Protein AF-A0A7R9EUZ3-F1 (afdb_monomer_lite)

InterPro domains:
  IPR002048 EF-hand domain [PS50222] (1-24)
  IPR018247 EF-Hand 1, calcium-binding site [PS00018] (2-14)

Structure (mmCIF, N/CA/C/O backbone):
data_AF-A0A7R9EUZ3-F1
#
_entry.id   AF-A0A7R9EUZ3-F1
#
loop_
_atom_site.group_PDB
_atom_site.id
_atom_site.type_symbol
_atom_site.label_atom_id
_atom_site.label_alt_id
_atom_site.label_comp_id
_atom_site.label_asym_id
_atom_site.label_entity_id
_atom_site.label_seq_id
_atom_site.pdbx_PDB_ins_code
_atom_site.Cartn_x
_atom_site.Cartn_y
_atom_site.Cartn_z
_atom_site.occupancy
_atom_site.B_iso_or_equiv
_atom_site.auth_seq_id
_atom_site.auth_comp_id
_atom_site.auth_asym_id
_atom_site.auth_atom_id
_atom_site.pdbx_PDB_model_num
ATOM 1 N N . MET A 1 1 ? -9.059 -15.075 3.687 1.00 70.94 1 MET A N 1
ATOM 2 C CA . MET A 1 1 ? -9.649 -15.183 5.040 1.00 70.94 1 MET A CA 1
ATOM 3 C C . MET A 1 1 ? -10.532 -16.415 5.116 1.00 70.94 1 MET A C 1
ATOM 5 O O . MET A 1 1 ? -10.246 -17.245 5.960 1.00 70.94 1 MET A O 1
ATOM 9 N N . ASP A 1 2 ? -11.484 -16.580 4.196 1.00 80.06 2 ASP A N 1
ATOM 10 C CA . ASP A 1 2 ? -12.246 -17.820 3.969 1.00 80.06 2 ASP A CA 1
ATOM 11 C C . ASP A 1 2 ? -11.274 -18.985 3.750 1.00 80.06 2 ASP A C 1
ATOM 13 O O . ASP A 1 2 ? -10.513 -18.937 2.780 1.00 80.06 2 ASP A O 1
ATOM 17 N N . ARG A 1 3 ? -11.190 -19.948 4.681 1.00 78.81 3 ARG A N 1
ATOM 18 C CA . ARG A 1 3 ? -10.214 -21.052 4.641 1.00 78.81 3 ARG A CA 1
ATOM 19 C C . ARG A 1 3 ? -10.755 -22.283 3.926 1.00 78.81 3 ARG A C 1
ATOM 21 O O . ARG A 1 3 ? -9.967 -23.024 3.331 1.00 78.81 3 ARG A O 1
ATOM 28 N N . ASN A 1 4 ? -12.059 -22.486 4.012 1.00 84.75 4 ASN A N 1
ATOM 29 C CA . ASN A 1 4 ? -12.806 -23.595 3.438 1.00 84.75 4 ASN A CA 1
ATOM 30 C C . ASN A 1 4 ? -13.288 -23.328 2.004 1.00 84.75 4 ASN A C 1
ATOM 32 O O . ASN A 1 4 ? -13.771 -24.265 1.375 1.00 84.75 4 ASN A O 1
ATOM 36 N N . CYS A 1 5 ? -13.053 -22.126 1.472 1.00 81.19 5 CYS A N 1
ATOM 37 C CA . CYS A 1 5 ? -13.394 -21.715 0.111 1.00 81.19 5 CYS A CA 1
ATOM 38 C C . CYS A 1 5 ? -14.896 -21.846 -0.185 1.00 81.19 5 CYS A C 1
ATOM 40 O O . CYS A 1 5 ? -15.268 -22.235 -1.291 1.00 81.19 5 CYS A O 1
ATOM 42 N N . ASP A 1 6 ? -15.746 -21.581 0.809 1.00 87.75 6 ASP A N 1
ATOM 43 C CA . ASP A 1 6 ? -17.205 -21.622 0.659 1.00 87.75 6 ASP A CA 1
ATOM 44 C C . ASP A 1 6 ? -17.805 -20.252 0.299 1.00 87.75 6 ASP A C 1
ATOM 46 O O . ASP A 1 6 ? -19.020 -20.131 0.150 1.00 87.75 6 ASP A O 1
ATOM 50 N N . GLY A 1 7 ? -16.962 -19.225 0.142 1.00 82.62 7 GLY A N 1
ATOM 51 C CA . GLY A 1 7 ? -17.375 -17.854 -0.141 1.00 82.62 7 GLY A CA 1
ATOM 52 C C . GLY A 1 7 ? -17.874 -17.098 1.092 1.00 82.62 7 GLY A C 1
ATOM 53 O O . GLY A 1 7 ? -18.294 -15.947 0.969 1.00 82.62 7 GLY A O 1
ATOM 54 N N . LEU A 1 8 ? -17.824 -17.705 2.280 1.00 85.31 8 LEU A N 1
ATOM 55 C CA . LEU A 1 8 ? -18.275 -17.119 3.536 1.00 85.31 8 LEU A CA 1
ATOM 56 C C . LEU A 1 8 ? -17.102 -16.969 4.512 1.00 85.31 8 LEU A C 1
ATOM 58 O O . LEU A 1 8 ? -16.055 -17.596 4.391 1.00 85.31 8 LEU A O 1
ATOM 62 N N . LEU A 1 9 ? -17.269 -16.089 5.503 1.00 86.19 9 LEU A N 1
ATOM 63 C CA . LEU A 1 9 ? -16.330 -15.979 6.619 1.00 86.19 9 LEU A CA 1
ATOM 64 C C . LEU A 1 9 ? -16.980 -16.514 7.880 1.00 86.19 9 LEU A C 1
ATOM 66 O O . LEU A 1 9 ? -17.949 -15.942 8.386 1.00 86.19 9 LEU A O 1
ATOM 70 N N . ASN A 1 10 ? -16.400 -17.567 8.447 1.00 89.50 10 ASN A N 1
ATOM 71 C CA . ASN A 1 10 ? -16.766 -17.957 9.800 1.00 89.50 10 ASN A CA 1
ATOM 72 C C . ASN A 1 10 ? -16.156 -16.985 10.826 1.00 89.50 10 ASN A C 1
ATOM 74 O O . ASN A 1 10 ? -15.226 -16.220 10.552 1.00 89.50 10 ASN A O 1
ATOM 78 N N . PHE A 1 11 ? -16.669 -17.021 12.058 1.00 88.50 11 PHE A N 1
ATOM 79 C CA . PHE A 1 11 ? -16.247 -16.082 13.100 1.00 88.50 11 PHE A CA 1
ATOM 80 C C . PHE A 1 11 ? -14.739 -16.132 13.388 1.00 88.50 11 PHE A C 1
ATOM 82 O O . PHE A 1 11 ? -14.130 -15.106 13.685 1.00 88.50 11 PHE A O 1
ATOM 89 N N . ARG A 1 12 ? -14.117 -17.312 13.281 1.00 86.94 12 ARG A N 1
ATOM 90 C CA . ARG A 1 12 ? -12.676 -17.466 13.503 1.00 86.94 12 ARG A CA 1
ATOM 91 C C . ARG A 1 12 ? -11.877 -16.727 12.433 1.00 86.94 12 ARG A C 1
ATOM 93 O O . ARG A 1 12 ? -10.895 -16.070 12.765 1.00 86.94 12 ARG A O 1
ATOM 100 N N . GLU A 1 13 ? -12.290 -16.825 11.178 1.00 86.94 13 GLU A N 1
ATOM 101 C CA . GLU A 1 13 ? -11.638 -16.151 10.052 1.00 86.94 13 GLU A CA 1
ATOM 102 C C . GLU A 1 13 ? -11.829 -14.640 10.117 1.00 86.94 13 GLU A C 1
ATOM 104 O O . GLU A 1 13 ? -10.867 -13.898 9.933 1.00 86.94 13 GLU A O 1
ATOM 109 N N . LEU A 1 14 ? -13.033 -14.184 10.473 1.00 86.94 14 LEU A N 1
ATOM 110 C CA . LEU A 1 14 ? -13.312 -12.770 10.711 1.00 86.94 14 LEU A CA 1
ATOM 111 C C . LEU A 1 14 ? -12.448 -12.207 11.851 1.00 86.94 14 LEU A C 1
ATOM 113 O O . LEU A 1 14 ? -11.823 -11.158 11.704 1.00 86.94 14 LEU A O 1
ATOM 117 N N . ALA A 1 15 ? -12.381 -12.908 12.985 1.00 85.38 15 ALA A N 1
ATOM 118 C CA . ALA A 1 15 ? -11.572 -12.489 14.127 1.00 85.38 15 ALA A CA 1
ATOM 119 C C . ALA A 1 15 ? -10.075 -12.456 13.786 1.00 85.38 15 ALA A C 1
ATOM 121 O O . ALA A 1 15 ? -9.356 -11.561 14.231 1.00 85.38 15 ALA A O 1
ATOM 122 N N . ALA A 1 16 ? -9.602 -13.402 12.973 1.00 82.62 16 ALA A N 1
ATOM 123 C CA . ALA A 1 16 ? -8.226 -13.420 12.500 1.00 82.62 16 ALA A CA 1
ATOM 124 C C . ALA A 1 16 ? -7.935 -12.252 11.537 1.00 82.62 16 ALA A C 1
ATOM 126 O O . ALA A 1 16 ? -6.877 -11.628 11.642 1.00 82.62 16 ALA A O 1
ATOM 127 N N . ALA A 1 17 ? -8.898 -11.899 10.676 1.00 81.12 17 ALA A N 1
ATOM 128 C CA . ALA A 1 17 ? -8.822 -10.737 9.794 1.00 81.12 17 ALA A CA 1
ATOM 129 C C . ALA A 1 17 ? -8.678 -9.424 10.559 1.00 81.12 17 ALA A C 1
ATOM 131 O O . ALA A 1 17 ? -7.732 -8.669 10.337 1.00 81.12 17 ALA A O 1
ATOM 132 N N . LEU A 1 18 ? -9.582 -9.204 11.513 1.00 82.50 18 LEU A N 1
ATOM 133 C CA . LEU A 1 18 ? -9.552 -8.056 12.416 1.00 82.50 18 LEU A CA 1
ATOM 134 C C . LEU A 1 18 ? -8.261 -8.027 13.238 1.00 82.50 18 LEU A C 1
ATOM 136 O O . LEU A 1 18 ? -7.669 -6.969 13.437 1.00 82.50 18 LEU A O 1
ATOM 140 N N . GLY A 1 19 ? -7.794 -9.193 13.689 1.00 79.19 19 GLY A N 1
ATOM 141 C CA . GLY A 1 19 ? -6.524 -9.332 14.390 1.00 79.19 19 GLY A CA 1
ATOM 142 C C . GLY A 1 19 ? -5.354 -8.777 13.578 1.00 79.19 19 GLY A C 1
ATOM 143 O O . GLY A 1 19 ? -4.585 -7.980 14.104 1.00 79.19 19 GLY A O 1
ATOM 144 N N . MET A 1 20 ? -5.245 -9.115 12.288 1.00 78.06 20 MET A N 1
ATOM 145 C CA . MET A 1 20 ? -4.190 -8.553 11.437 1.00 78.06 20 MET A CA 1
ATOM 146 C C . MET A 1 20 ? -4.217 -7.027 11.393 1.00 78.06 20 MET A C 1
ATOM 148 O O . MET A 1 20 ? -3.189 -6.392 11.599 1.00 78.06 20 MET A O 1
ATOM 152 N N . THR A 1 21 ? -5.377 -6.417 11.164 1.00 76.75 21 THR A N 1
ATOM 153 C CA . THR A 1 21 ? -5.455 -4.957 11.037 1.00 76.75 21 THR A CA 1
ATOM 154 C C . THR A 1 21 ? -5.249 -4.242 12.372 1.00 76.75 21 THR A C 1
ATOM 156 O O . THR A 1 21 ? -4.629 -3.185 12.409 1.00 76.75 21 THR A O 1
ATOM 159 N N . CYS A 1 22 ? -5.718 -4.817 13.484 1.00 75.56 22 CYS A N 1
ATOM 160 C CA . CYS A 1 22 ? -5.697 -4.155 14.790 1.00 75.56 22 CYS A CA 1
ATOM 161 C C . CYS A 1 22 ? -4.425 -4.416 15.607 1.00 75.56 22 CYS A C 1
ATOM 163 O O . CYS A 1 22 ? -4.072 -3.586 16.443 1.00 75.56 22 CYS A O 1
ATOM 165 N N . THR A 1 23 ? -3.739 -5.547 15.408 1.00 76.44 23 THR A N 1
ATOM 166 C CA . THR A 1 23 ? -2.599 -5.941 16.257 1.00 76.44 23 THR A CA 1
ATOM 167 C C . THR A 1 23 ? -1.274 -6.069 15.521 1.00 76.44 23 THR A C 1
ATOM 169 O O . THR A 1 23 ? -0.252 -6.136 16.195 1.00 76.44 23 THR A O 1
ATOM 172 N N . ALA A 1 24 ? -1.257 -6.118 14.185 1.00 83.12 24 ALA A N 1
ATOM 173 C CA . ALA A 1 24 ? 0.004 -6.182 13.449 1.00 83.12 24 ALA A CA 1
ATOM 174 C C . ALA A 1 24 ? 0.778 -4.856 13.524 1.00 83.12 24 ALA A C 1
ATOM 176 O O . ALA A 1 24 ? 0.195 -3.803 13.796 1.00 83.12 24 ALA A O 1
ATOM 177 N N . ASP A 1 25 ? 2.086 -4.925 13.280 1.00 88.50 25 ASP A N 1
ATOM 178 C CA . ASP A 1 25 ? 2.944 -3.748 13.184 1.00 88.50 25 ASP A CA 1
ATOM 179 C C . ASP A 1 25 ? 2.676 -2.957 11.888 1.00 88.50 25 ASP A C 1
ATOM 181 O O . ASP A 1 25 ? 2.012 -3.427 10.956 1.00 88.50 25 ASP A O 1
ATOM 185 N N . MET A 1 26 ? 3.206 -1.733 11.814 1.00 91.25 26 MET A N 1
ATOM 186 C CA . MET A 1 26 ? 2.991 -0.861 10.653 1.00 91.25 26 MET A CA 1
ATOM 187 C C . MET A 1 26 ? 3.467 -1.500 9.342 1.00 91.25 26 MET A C 1
ATOM 189 O O . MET A 1 26 ? 2.829 -1.338 8.304 1.00 91.25 26 MET A O 1
ATOM 193 N N . THR A 1 27 ? 4.555 -2.273 9.384 1.00 91.94 27 THR A N 1
ATOM 194 C CA . THR A 1 27 ? 5.150 -2.872 8.188 1.00 91.94 27 THR A CA 1
ATOM 195 C C . THR A 1 27 ? 4.265 -3.978 7.623 1.00 91.94 27 THR A C 1
ATOM 197 O O . THR A 1 27 ? 4.043 -4.022 6.415 1.00 91.94 27 THR A O 1
ATOM 200 N N . GLN A 1 28 ? 3.701 -4.843 8.473 1.00 90.19 28 GLN A N 1
ATOM 201 C CA . GLN A 1 28 ? 2.729 -5.851 8.046 1.00 90.19 28 GLN A CA 1
ATOM 202 C C . GLN A 1 28 ? 1.440 -5.205 7.532 1.00 90.19 28 GLN A C 1
ATOM 204 O O . GLN A 1 28 ? 0.884 -5.678 6.542 1.00 90.19 28 GLN A O 1
ATOM 209 N N . ARG A 1 29 ? 0.980 -4.104 8.143 1.00 90.94 29 ARG A N 1
ATOM 210 C CA . ARG A 1 29 ? -0.197 -3.356 7.661 1.00 90.94 29 ARG A CA 1
ATOM 211 C C . ARG A 1 29 ? 0.032 -2.752 6.279 1.00 90.94 29 ARG A C 1
ATOM 213 O O . ARG A 1 29 ? -0.821 -2.886 5.407 1.00 90.94 29 ARG A O 1
ATOM 220 N N . LEU A 1 30 ? 1.194 -2.146 6.054 1.00 93.75 30 LEU A N 1
ATOM 221 C CA . LEU A 1 30 ? 1.575 -1.599 4.752 1.00 93.75 30 LEU A CA 1
ATOM 222 C C . LEU A 1 30 ? 1.775 -2.705 3.707 1.00 93.75 30 LEU A C 1
ATOM 224 O O . LEU A 1 30 ? 1.318 -2.570 2.574 1.00 93.75 30 LEU A O 1
ATOM 228 N N . LYS A 1 31 ? 2.383 -3.837 4.084 1.00 93.06 31 LYS A N 1
ATOM 229 C CA . LYS A 1 31 ? 2.486 -5.019 3.216 1.00 93.06 31 LYS A CA 1
ATOM 230 C C . LYS A 1 31 ? 1.103 -5.573 2.857 1.00 93.06 31 LYS A C 1
ATOM 232 O O . LYS A 1 31 ? 0.883 -5.975 1.715 1.00 93.06 31 LYS A O 1
ATOM 237 N N . LEU A 1 32 ? 0.174 -5.602 3.813 1.00 91.62 32 LEU A N 1
ATOM 238 C CA . LEU A 1 32 ? -1.204 -6.036 3.586 1.00 91.62 32 LEU A CA 1
ATOM 239 C C . LEU A 1 32 ? -1.889 -5.100 2.597 1.00 91.62 32 LEU A C 1
ATOM 241 O O . LEU A 1 32 ? -2.458 -5.579 1.622 1.00 91.62 32 LEU A O 1
ATOM 245 N N . LEU A 1 33 ? -1.769 -3.787 2.804 1.00 93.69 33 LEU A N 1
ATOM 246 C CA . LEU A 1 33 ? -2.301 -2.781 1.892 1.00 93.69 33 LEU A CA 1
ATOM 247 C C . LEU A 1 33 ? -1.756 -2.973 0.472 1.00 93.69 33 LEU A C 1
ATOM 249 O O . LEU A 1 33 ? -2.539 -3.015 -0.471 1.00 93.69 33 LEU A O 1
ATOM 253 N N . TYR A 1 34 ? -0.444 -3.173 0.329 1.00 95.19 34 TYR A N 1
ATOM 254 C CA . TYR A 1 34 ? 0.185 -3.490 -0.953 1.00 95.19 34 TYR A CA 1
ATOM 255 C C . TYR A 1 34 ? -0.400 -4.757 -1.583 1.00 95.19 34 TYR A C 1
ATOM 257 O O . TYR A 1 34 ? -0.797 -4.753 -2.743 1.00 95.19 34 TYR A O 1
ATOM 265 N N . THR A 1 35 ? -0.512 -5.833 -0.803 1.00 92.19 35 THR A N 1
ATOM 266 C CA . THR A 1 35 ? -1.000 -7.130 -1.290 1.00 92.19 35 THR A CA 1
ATOM 267 C C . THR A 1 35 ? -2.456 -7.062 -1.747 1.00 92.19 35 THR A C 1
ATOM 269 O O . THR A 1 35 ? -2.792 -7.653 -2.766 1.00 92.19 35 THR A O 1
ATOM 272 N N . LEU A 1 36 ? -3.309 -6.317 -1.036 1.00 91.81 36 LEU A N 1
ATOM 273 C CA . LEU A 1 36 ? -4.726 -6.145 -1.379 1.00 91.81 36 LEU A CA 1
ATOM 274 C C . LEU A 1 36 ? -4.949 -5.416 -2.709 1.00 91.81 36 LEU A C 1
ATOM 276 O O . LEU A 1 36 ? -5.988 -5.611 -3.324 1.00 91.81 36 LEU A O 1
ATOM 280 N N . HIS A 1 37 ? -3.988 -4.604 -3.153 1.00 94.06 37 HIS A N 1
ATOM 281 C CA . HIS A 1 37 ? -4.079 -3.868 -4.414 1.00 94.06 37 HIS A CA 1
ATOM 282 C C . HIS A 1 37 ? -3.409 -4.599 -5.584 1.00 94.06 37 HIS A C 1
ATOM 284 O O . HIS A 1 37 ? -3.292 -4.024 -6.655 1.00 94.06 37 HIS A O 1
ATOM 290 N N . LEU A 1 38 ? -2.946 -5.840 -5.415 1.00 90.81 38 LEU A N 1
ATOM 291 C CA . LEU A 1 38 ? -2.418 -6.643 -6.519 1.00 90.81 38 LEU A CA 1
ATOM 292 C C . LEU A 1 38 ? -3.527 -7.486 -7.174 1.00 90.81 38 LEU A C 1
ATOM 294 O O . LEU A 1 38 ? -4.415 -7.971 -6.466 1.00 90.81 38 LEU A O 1
ATOM 298 N N . PRO A 1 39 ? -3.429 -7.796 -8.480 1.00 85.25 39 PRO A N 1
ATOM 299 C CA . PRO A 1 39 ? -4.234 -8.852 -9.084 1.00 85.25 39 PRO A CA 1
ATOM 300 C C . PRO A 1 39 ? -4.060 -10.186 -8.343 1.00 85.25 39 PRO A C 1
ATOM 302 O O . PRO A 1 39 ? -2.993 -10.432 -7.778 1.00 85.25 39 PRO A O 1
ATOM 305 N N . PRO A 1 40 ? -5.060 -11.081 -8.338 1.00 82.00 40 PRO A N 1
ATOM 306 C CA . PRO A 1 40 ? -6.445 -10.869 -8.768 1.00 82.00 40 PRO A CA 1
ATOM 307 C C . PRO A 1 40 ? -7.314 -10.181 -7.696 1.00 82.00 40 PRO A C 1
ATOM 309 O O . PRO A 1 40 ? -8.520 -10.097 -7.877 1.00 82.00 40 PRO A O 1
ATOM 312 N N . LEU A 1 41 ? -6.742 -9.783 -6.550 1.00 85.50 41 LEU A N 1
ATOM 313 C CA . LEU A 1 41 ? -7.511 -9.259 -5.413 1.00 85.50 41 LEU A CA 1
ATOM 314 C C . LEU A 1 41 ? -8.145 -7.905 -5.730 1.00 85.50 41 LEU A C 1
ATOM 316 O O . LEU A 1 41 ? -9.254 -7.641 -5.280 1.00 85.50 41 LEU A O 1
ATOM 320 N N . LEU A 1 42 ? -7.436 -7.089 -6.507 1.00 85.00 42 LEU A N 1
ATOM 321 C CA . LEU A 1 42 ? -7.984 -5.941 -7.207 1.00 85.00 42 LEU A CA 1
ATOM 322 C C . LEU A 1 42 ? -7.867 -6.228 -8.702 1.00 85.00 42 LEU A C 1
ATOM 324 O O . LEU A 1 42 ? -6.762 -6.391 -9.220 1.00 85.00 42 LEU A O 1
ATOM 328 N N . SER A 1 43 ? -9.000 -6.364 -9.378 1.00 84.50 43 SER A N 1
ATOM 329 C CA . SER A 1 43 ? -9.045 -6.652 -10.809 1.00 84.50 43 SER A CA 1
ATOM 330 C C . SER A 1 43 ? -8.965 -5.367 -11.636 1.00 84.50 43 SER A C 1
ATOM 332 O O . SER A 1 43 ? -9.448 -4.313 -11.225 1.00 84.50 43 SER A O 1
ATOM 334 N N . SER A 1 44 ? -8.423 -5.444 -12.854 1.00 80.81 44 SER A N 1
ATOM 335 C CA . SER A 1 44 ? -8.361 -4.285 -13.759 1.00 80.81 44 SER A CA 1
ATOM 336 C C . SER A 1 44 ? -9.744 -3.690 -14.064 1.00 80.81 44 SER A C 1
ATOM 338 O O . SER A 1 44 ? -9.862 -2.475 -14.193 1.00 80.81 44 SER A O 1
ATOM 340 N N . ALA A 1 45 ? -10.799 -4.514 -14.100 1.00 80.31 45 ALA A N 1
ATOM 341 C CA . ALA A 1 45 ? -12.176 -4.059 -14.306 1.00 80.31 45 ALA A CA 1
ATOM 342 C C . ALA A 1 45 ? -12.677 -3.139 -13.176 1.00 80.31 45 ALA A C 1
ATOM 344 O O . ALA A 1 45 ? -13.409 -2.183 -13.437 1.00 80.31 45 ALA A O 1
ATOM 345 N N . GLU A 1 46 ? -12.262 -3.387 -11.930 1.00 80.94 46 GLU A N 1
ATOM 346 C CA . GLU A 1 46 ? -12.593 -2.538 -10.776 1.00 80.94 46 GLU A CA 1
ATOM 347 C C . GLU A 1 46 ? -11.821 -1.210 -10.796 1.00 80.94 46 GLU A C 1
ATOM 349 O O . GLU A 1 46 ? -12.305 -0.206 -10.278 1.00 80.94 46 GLU A O 1
ATOM 354 N N . ILE A 1 47 ? -10.646 -1.180 -11.432 1.00 82.81 47 ILE A N 1
ATOM 355 C CA . ILE A 1 47 ? -9.826 0.029 -11.606 1.00 82.81 47 ILE A CA 1
ATOM 356 C C . ILE A 1 47 ? -10.375 0.906 -12.741 1.00 82.81 47 ILE A C 1
ATOM 358 O O . ILE A 1 47 ? -10.461 2.126 -12.599 1.00 82.81 47 ILE A O 1
ATOM 362 N N . GLU A 1 48 ? -10.764 0.287 -13.860 1.00 71.69 48 GLU A N 1
ATOM 363 C CA . GLU A 1 48 ? -11.321 0.958 -15.045 1.00 71.69 48 GLU A CA 1
ATOM 364 C C . GLU A 1 48 ? -12.782 1.386 -14.890 1.00 71.69 48 GLU A C 1
ATOM 366 O O . GLU A 1 48 ? -13.300 2.094 -15.753 1.00 71.69 48 GLU A O 1
ATOM 371 N N . SER A 1 49 ? -13.436 1.027 -13.785 1.00 49.56 49 SER A N 1
ATOM 372 C CA . SER A 1 49 ? -14.796 1.463 -13.467 1.00 49.56 49 SER A CA 1
ATOM 373 C C . SER A 1 49 ? -14.815 2.654 -12.494 1.00 49.56 49 SER A C 1
ATOM 375 O O . SER A 1 49 ? -15.239 2.497 -11.349 1.00 49.56 49 SER A O 1
ATOM 377 N N . PRO A 1 50 ? -14.439 3.891 -12.886 1.00 50.59 50 PRO A N 1
ATOM 378 C CA . PRO A 1 50 ? -14.717 5.070 -12.091 1.00 50.59 50 PRO A CA 1
ATOM 379 C C . PRO A 1 50 ? -16.070 5.655 -12.506 1.00 50.59 50 PRO A C 1
ATOM 381 O O . PRO A 1 50 ? -16.153 6.823 -12.877 1.00 50.59 50 PRO A O 1
ATOM 384 N N . THR A 1 51 ? -17.165 4.899 -12.428 1.00 41.31 51 THR A N 1
ATOM 385 C CA . THR A 1 51 ? -18.468 5.567 -12.362 1.00 41.31 51 THR A CA 1
ATOM 386 C C . THR A 1 51 ? -18.759 5.853 -10.903 1.00 41.31 51 THR A C 1
ATOM 388 O O . THR A 1 51 ? -19.455 5.101 -10.222 1.00 41.31 51 THR A O 1
ATOM 391 N N . ARG A 1 52 ? -18.315 7.029 -10.446 1.00 48.25 52 ARG A N 1
ATOM 392 C CA . ARG A 1 52 ? -19.202 7.844 -9.616 1.00 48.25 52 ARG A CA 1
ATOM 393 C C . ARG A 1 52 ? -20.428 8.125 -10.485 1.00 48.25 52 ARG A C 1
ATOM 395 O O . ARG A 1 52 ? -20.506 9.151 -11.147 1.00 48.25 52 ARG A O 1
ATOM 402 N N . SER A 1 53 ? -21.326 7.147 -10.568 1.00 40.22 53 SER A N 1
ATOM 403 C CA . SER A 1 53 ? -22.669 7.382 -11.051 1.00 40.22 53 SER A CA 1
ATOM 404 C C . SER A 1 53 ? -23.268 8.371 -10.062 1.00 40.22 53 SER A C 1
ATOM 406 O O . SER A 1 53 ? -23.302 8.143 -8.851 1.00 40.22 53 SER A O 1
ATOM 408 N N . GLU A 1 54 ? -23.677 9.512 -10.590 1.00 43.22 54 GLU A N 1
ATOM 409 C CA . GLU A 1 54 ? -24.397 10.573 -9.895 1.00 43.22 54 GLU A CA 1
ATOM 410 C C . GLU A 1 54 ? -25.714 10.061 -9.256 1.00 43.22 54 GLU A C 1
ATOM 412 O O . GLU A 1 54 ? -26.339 10.771 -8.479 1.00 43.22 54 GLU A O 1
ATOM 417 N N . ASN A 1 55 ? -26.086 8.793 -9.485 1.00 44.66 55 ASN A N 1
ATOM 418 C CA . ASN A 1 55 ? -27.226 8.094 -8.888 1.00 44.66 55 ASN A CA 1
ATOM 419 C C . ASN A 1 55 ? -26.943 7.451 -7.515 1.00 44.66 55 ASN A C 1
ATOM 421 O O . ASN A 1 55 ? -27.850 6.884 -6.908 1.00 44.66 55 ASN A O 1
ATOM 425 N N . GLY A 1 56 ? -25.721 7.538 -6.973 1.00 48.09 56 GLY A N 1
ATOM 426 C CA . GLY A 1 56 ? -25.406 6.990 -5.641 1.00 48.09 56 GLY A CA 1
ATOM 427 C C . GLY A 1 56 ? -26.204 7.623 -4.489 1.00 48.09 56 GLY A C 1
ATOM 428 O O . GLY A 1 56 ? -26.320 7.031 -3.418 1.00 48.09 56 GLY A O 1
ATOM 429 N N . THR A 1 57 ? -26.780 8.809 -4.703 1.00 48.41 57 THR A N 1
ATOM 430 C CA . THR A 1 57 ? -27.683 9.450 -3.739 1.00 48.41 57 THR A CA 1
ATOM 431 C C . THR A 1 57 ? -29.112 8.909 -3.831 1.00 48.41 57 THR A C 1
ATOM 433 O O . THR A 1 57 ? -29.742 8.770 -2.790 1.00 48.41 57 THR A O 1
ATOM 436 N N . GLU A 1 58 ? -29.591 8.521 -5.020 1.00 48.62 58 GLU A N 1
ATOM 437 C CA . GLU A 1 58 ? -30.925 7.918 -5.197 1.00 48.62 58 GLU A CA 1
ATOM 438 C C . GLU A 1 58 ? -30.984 6.487 -4.634 1.00 48.62 58 GLU A C 1
ATOM 440 O O . GLU A 1 58 ? -31.942 6.127 -3.954 1.00 48.62 58 GLU A O 1
ATOM 445 N N . VAL A 1 59 ? -29.914 5.698 -4.805 1.00 56.56 59 VAL A N 1
ATOM 446 C CA . VAL A 1 59 ? -29.845 4.306 -4.310 1.00 56.56 59 VAL A CA 1
ATOM 447 C C . VAL A 1 59 ? -29.814 4.229 -2.775 1.00 56.56 59 VAL A C 1
ATOM 449 O O . VAL A 1 59 ? -30.330 3.279 -2.189 1.00 56.56 59 VAL A O 1
ATOM 452 N N . ALA A 1 60 ? -29.237 5.226 -2.095 1.00 52.25 60 ALA A N 1
ATOM 453 C CA . ALA A 1 60 ? -29.212 5.268 -0.632 1.00 52.25 60 ALA A CA 1
ATOM 454 C C . ALA A 1 60 ? -30.585 5.617 -0.027 1.00 52.25 60 ALA A C 1
ATOM 456 O O . ALA A 1 60 ? -30.941 5.075 1.021 1.00 52.25 60 ALA A O 1
ATOM 457 N N . THR A 1 61 ? -31.360 6.487 -0.686 1.00 53.03 61 THR A N 1
ATOM 458 C CA . THR A 1 61 ? -32.759 6.763 -0.321 1.00 53.03 61 THR A CA 1
ATOM 459 C C . THR A 1 61 ? -33.655 5.561 -0.596 1.00 53.03 61 THR A C 1
ATOM 461 O O . THR A 1 61 ? -34.382 5.154 0.306 1.00 53.03 61 THR A O 1
ATOM 464 N N . ASP A 1 62 ? -33.505 4.902 -1.749 1.00 57.97 62 ASP A N 1
ATOM 465 C CA . ASP A 1 62 ? -34.275 3.694 -2.073 1.00 57.97 62 ASP A CA 1
ATOM 466 C C . ASP A 1 62 ? -33.974 2.541 -1.103 1.00 57.97 62 ASP A C 1
ATOM 468 O O . ASP A 1 62 ? -34.881 1.819 -0.688 1.00 57.97 62 ASP A O 1
ATOM 472 N N . ALA A 1 63 ? -32.716 2.381 -0.673 1.00 55.31 63 ALA A N 1
ATOM 473 C CA . ALA A 1 63 ? -32.356 1.389 0.337 1.00 55.31 63 ALA A CA 1
ATOM 474 C C . ALA A 1 63 ? -32.959 1.724 1.713 1.00 55.31 63 ALA A C 1
ATOM 476 O O . ALA A 1 63 ? -33.477 0.832 2.383 1.00 55.31 63 ALA A O 1
ATOM 477 N N . ALA A 1 64 ? -32.927 2.991 2.142 1.00 60.38 64 ALA A N 1
ATOM 478 C CA . ALA A 1 64 ? -33.536 3.410 3.405 1.00 60.38 64 ALA A CA 1
ATOM 479 C C . ALA A 1 64 ? -35.064 3.221 3.398 1.00 60.38 64 ALA A C 1
ATOM 481 O O . ALA A 1 64 ? -35.629 2.770 4.396 1.00 60.38 64 ALA A O 1
ATOM 482 N N . ASP A 1 65 ? -35.721 3.490 2.271 1.00 58.72 65 ASP A N 1
ATOM 483 C CA . ASP A 1 65 ? -37.157 3.275 2.099 1.00 58.72 65 ASP A CA 1
ATOM 484 C C . ASP A 1 65 ? -37.507 1.780 2.012 1.00 58.72 65 ASP A C 1
ATOM 486 O O . ASP A 1 65 ? -38.501 1.346 2.598 1.00 58.72 65 ASP A O 1
ATOM 490 N N . PHE A 1 66 ? -36.648 0.956 1.400 1.00 66.06 66 PHE A N 1
ATOM 491 C CA . PHE A 1 66 ? -36.774 -0.505 1.401 1.00 66.06 66 PHE A CA 1
ATOM 492 C C . PHE A 1 66 ? -36.636 -1.103 2.811 1.00 66.06 66 PHE A C 1
ATOM 494 O O . PHE A 1 66 ? -37.466 -1.919 3.211 1.00 66.06 66 PHE A O 1
ATOM 501 N N . PHE A 1 67 ? -35.643 -0.677 3.602 1.00 58.34 67 PHE A N 1
ATOM 502 C CA . PHE A 1 67 ? -35.472 -1.153 4.983 1.00 58.34 67 PHE A CA 1
ATOM 503 C C . PHE A 1 67 ? -36.613 -0.687 5.902 1.00 58.34 67 PHE A C 1
ATOM 505 O O . PHE A 1 67 ? -37.128 -1.492 6.678 1.00 58.34 67 PHE A O 1
ATOM 512 N N . ASN A 1 68 ? -37.086 0.558 5.765 1.00 55.84 68 ASN A N 1
ATOM 513 C CA . ASN A 1 68 ? -38.256 1.048 6.507 1.00 55.84 68 ASN A CA 1
ATOM 514 C C . ASN A 1 68 ? -39.560 0.328 6.096 1.00 55.84 68 ASN A C 1
ATOM 516 O O . ASN A 1 68 ? -40.417 0.064 6.942 1.00 55.84 68 ASN A O 1
ATOM 520 N N . SER A 1 69 ? -39.710 -0.034 4.816 1.00 52.69 69 SER A N 1
ATOM 521 C CA . SER A 1 69 ? -40.843 -0.825 4.311 1.00 52.69 69 SER A CA 1
ATOM 522 C C . SER A 1 69 ? -40.793 -2.288 4.787 1.00 52.69 69 SER A C 1
ATOM 524 O O . SER A 1 69 ? -41.826 -2.870 5.134 1.00 52.69 69 SER A O 1
ATOM 526 N N . MET A 1 70 ? -39.592 -2.868 4.901 1.00 52.78 70 MET A N 1
ATOM 527 C CA . MET A 1 70 ? -39.372 -4.210 5.451 1.00 52.78 70 MET A CA 1
ATOM 528 C C . MET A 1 70 ? -39.732 -4.274 6.945 1.00 52.78 70 MET A C 1
ATOM 530 O O . MET A 1 70 ? -40.389 -5.223 7.371 1.00 52.78 70 MET A O 1
ATOM 534 N N . GLU A 1 71 ? -39.387 -3.250 7.736 1.00 52.06 71 GLU A N 1
ATOM 535 C CA . GLU A 1 71 ? -39.735 -3.171 9.166 1.00 52.06 71 GLU A CA 1
ATOM 536 C C . GLU A 1 71 ? -41.254 -3.063 9.414 1.00 52.06 71 GLU A C 1
ATOM 538 O O . GLU A 1 71 ? -41.757 -3.592 10.407 1.00 52.06 71 GLU A O 1
ATOM 543 N N . GLN A 1 72 ? -42.012 -2.467 8.484 1.00 46.72 72 GLN A N 1
ATOM 544 C CA . GLN A 1 72 ? -43.483 -2.466 8.523 1.00 46.72 72 GLN A CA 1
ATOM 545 C C . GLN A 1 72 ? -44.104 -3.798 8.072 1.00 46.72 72 GLN A C 1
ATOM 547 O O . GLN A 1 72 ? -45.208 -4.134 8.504 1.00 46.72 72 GLN A O 1
ATOM 552 N N . SER A 1 73 ? -43.390 -4.584 7.263 1.00 43.75 73 SER A N 1
ATOM 553 C CA . SER A 1 73 ? -43.891 -5.833 6.671 1.00 43.75 73 SER A CA 1
ATOM 554 C C . SER A 1 73 ? -43.596 -7.081 7.518 1.00 43.75 73 SER A C 1
ATOM 556 O O . SER A 1 73 ? -44.322 -8.063 7.427 1.00 43.75 73 SER A O 1
ATOM 558 N N . VAL A 1 74 ? -42.610 -7.047 8.425 1.00 40.81 74 VAL A N 1
ATOM 559 C CA . VAL A 1 74 ? -42.287 -8.174 9.336 1.00 40.81 74 VAL A CA 1
ATOM 560 C C . VAL A 1 74 ? -43.224 -8.309 10.547 1.00 40.81 74 VAL A C 1
ATOM 562 O O . VAL A 1 74 ? -43.062 -9.222 11.354 1.00 40.81 74 VAL A O 1
ATOM 565 N N . SER A 1 75 ? -44.243 -7.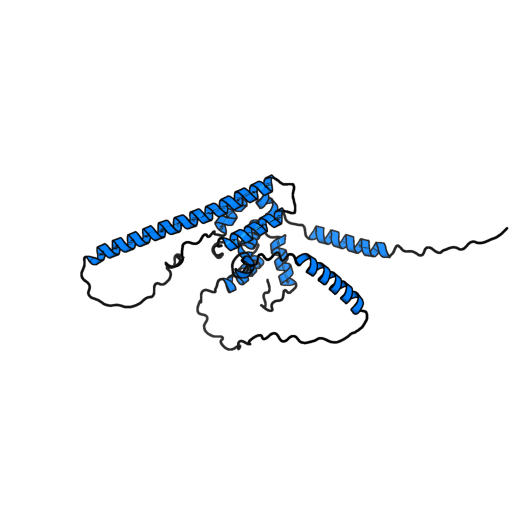448 10.671 1.00 41.00 75 SER A N 1
ATOM 566 C CA . SER A 1 75 ? -45.340 -7.633 11.641 1.00 41.00 75 SER A CA 1
ATOM 567 C C . SER A 1 75 ? -46.452 -8.566 11.134 1.00 41.00 75 SER A C 1
ATOM 569 O O . SER A 1 75 ? -47.428 -8.809 11.844 1.00 41.00 75 SER A O 1
ATOM 571 N N . SER A 1 76 ? -46.348 -9.112 9.920 1.00 46.72 76 SER A N 1
ATOM 572 C CA . SER A 1 76 ? -47.283 -10.115 9.403 1.00 46.72 76 SER A CA 1
ATOM 573 C C . SER A 1 76 ? -46.600 -11.006 8.367 1.00 46.72 76 SER A C 1
ATOM 575 O O . SER A 1 76 ? -46.131 -10.505 7.358 1.00 46.72 76 SER A O 1
ATOM 577 N N . LEU A 1 77 ? -46.646 -12.321 8.609 1.00 36.56 77 LEU A N 1
ATOM 578 C CA . LEU A 1 77 ? -46.240 -13.451 7.753 1.00 36.56 77 LEU A CA 1
ATOM 579 C C . LEU A 1 77 ? -44.857 -14.070 8.012 1.00 36.56 77 LEU A C 1
ATOM 581 O O . LEU A 1 77 ? -43.825 -13.698 7.461 1.00 36.56 77 LEU A O 1
ATOM 585 N N . GLU A 1 78 ? -44.920 -15.143 8.804 1.00 38.06 78 GLU A N 1
ATOM 586 C CA . GLU A 1 78 ? -44.199 -16.391 8.558 1.00 38.06 78 GLU A CA 1
ATOM 587 C C . GLU A 1 78 ? -44.351 -16.860 7.096 1.00 38.06 78 GLU A C 1
ATOM 589 O O . GLU A 1 78 ? -45.432 -16.770 6.518 1.00 38.06 78 GLU A O 1
ATOM 594 N N . SER A 1 79 ? -43.285 -17.490 6.580 1.00 40.06 79 SER A N 1
ATOM 595 C CA . SER A 1 79 ? -43.256 -18.384 5.409 1.00 40.06 79 SER A CA 1
ATOM 59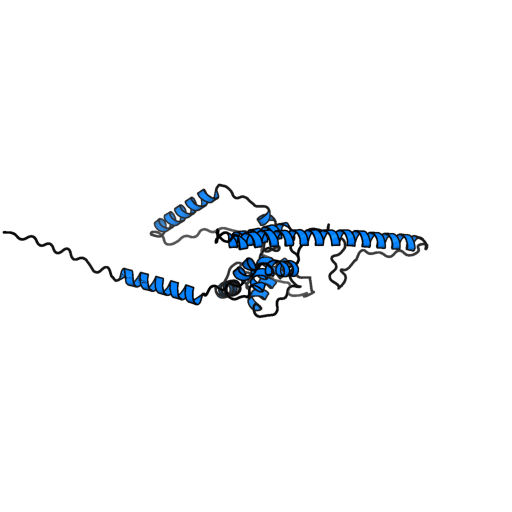6 C C . SER A 1 79 ? -43.478 -17.756 4.020 1.00 40.06 79 SER A C 1
ATOM 598 O O . SER A 1 79 ? -44.611 -17.509 3.628 1.00 40.06 79 SER A O 1
ATOM 600 N N . VAL A 1 80 ? -42.399 -17.657 3.224 1.00 33.28 80 VAL A N 1
ATOM 601 C CA . VAL A 1 80 ? -42.211 -18.247 1.868 1.00 33.28 80 VAL A CA 1
ATOM 602 C C . VAL A 1 80 ? -40.905 -17.691 1.271 1.00 33.28 80 VAL A C 1
ATOM 604 O O . VAL A 1 80 ? -40.717 -16.482 1.189 1.00 33.28 80 VAL A O 1
ATOM 607 N N . ALA A 1 81 ? -40.002 -18.576 0.841 1.00 35.31 81 ALA A N 1
ATOM 608 C CA . ALA A 1 81 ? -38.793 -18.236 0.085 1.00 35.31 81 ALA A CA 1
ATOM 609 C C . ALA A 1 81 ? -39.014 -18.483 -1.418 1.00 35.31 81 ALA A C 1
ATOM 611 O O . ALA A 1 81 ? -39.623 -19.503 -1.756 1.00 35.31 81 ALA A O 1
ATOM 612 N N . PRO A 1 82 ? -38.475 -17.648 -2.325 1.00 32.41 82 PRO A N 1
ATOM 613 C CA . PRO A 1 82 ? -38.300 -18.030 -3.714 1.00 32.41 82 PRO A CA 1
ATOM 614 C C . PRO A 1 82 ? -36.831 -18.303 -4.061 1.00 32.41 82 PRO A C 1
ATOM 616 O O . PRO A 1 82 ? -35.909 -17.594 -3.661 1.00 32.41 82 PRO A O 1
ATOM 619 N N . HIS A 1 83 ? -36.675 -19.372 -4.836 1.00 33.19 83 HIS A N 1
ATOM 620 C CA . HIS A 1 83 ? -35.486 -19.800 -5.557 1.00 33.19 83 HIS A CA 1
ATOM 621 C C . HIS A 1 83 ? -34.936 -18.708 -6.486 1.00 33.19 83 HIS A C 1
ATOM 623 O O . HIS A 1 83 ? -35.690 -18.123 -7.263 1.00 33.19 83 HIS A O 1
ATOM 629 N N . ILE A 1 84 ? -33.611 -18.550 -6.494 1.00 34.44 84 ILE A N 1
ATOM 630 C CA . ILE A 1 84 ? -32.859 -18.013 -7.631 1.00 34.44 84 ILE A CA 1
ATOM 631 C C . ILE A 1 84 ? -31.855 -19.097 -8.031 1.00 34.44 84 ILE A C 1
ATOM 633 O O . ILE A 1 84 ? -30.987 -19.475 -7.246 1.00 34.44 84 ILE A O 1
ATOM 637 N N . GLU A 1 85 ? -32.045 -19.654 -9.227 1.00 34.59 85 GLU A N 1
ATOM 638 C CA . GLU A 1 85 ? -31.066 -20.503 -9.904 1.00 34.59 85 GLU A CA 1
ATOM 639 C C . GLU A 1 85 ? -29.902 -19.627 -10.369 1.00 34.59 85 GLU A C 1
ATOM 641 O O . GLU A 1 85 ? -30.064 -18.796 -11.261 1.00 34.59 85 GLU A O 1
ATOM 646 N N . GLU A 1 86 ? -28.722 -19.844 -9.792 1.00 28.67 86 GLU A N 1
ATOM 647 C CA . GLU A 1 86 ? -27.465 -19.413 -10.390 1.00 28.67 86 GLU A CA 1
ATOM 648 C C . GLU A 1 86 ? -26.669 -20.658 -10.793 1.00 28.67 86 GLU A C 1
ATOM 650 O O . GLU A 1 86 ? -26.423 -21.583 -10.016 1.00 28.67 86 GLU A O 1
ATOM 655 N N . ASN A 1 87 ? -26.370 -20.710 -12.083 1.00 28.64 87 ASN A N 1
ATOM 656 C CA . ASN A 1 87 ? -25.844 -21.847 -12.812 1.00 28.64 87 ASN A CA 1
ATOM 657 C C . ASN A 1 87 ? -24.352 -22.060 -12.486 1.00 28.64 87 ASN A C 1
ATOM 659 O O . ASN A 1 87 ? -23.479 -21.596 -13.217 1.00 28.64 87 ASN A O 1
ATOM 663 N N . CYS A 1 88 ? -24.042 -22.767 -11.395 1.00 30.92 88 CYS A N 1
ATOM 664 C CA . CYS A 1 88 ? -22.688 -23.251 -11.115 1.00 30.92 88 CYS A CA 1
ATOM 665 C C . CYS A 1 88 ? -22.423 -24.556 -11.880 1.00 30.92 88 CYS A C 1
ATOM 667 O O . CYS A 1 88 ? -22.972 -25.610 -11.557 1.00 30.92 88 CYS A O 1
ATOM 669 N N . LEU A 1 89 ? -21.548 -24.504 -12.886 1.00 32.69 89 LEU A N 1
ATOM 670 C CA . LEU A 1 89 ? -21.032 -25.704 -13.541 1.00 32.69 89 LEU A CA 1
ATOM 671 C C . LEU A 1 89 ? -20.219 -26.534 -12.536 1.00 32.69 89 LEU A C 1
ATOM 673 O O . LEU A 1 89 ? -19.134 -26.142 -12.108 1.00 32.69 89 LEU A O 1
ATOM 677 N N . MET A 1 90 ? -20.767 -27.695 -12.184 1.00 35.34 90 MET A N 1
ATOM 678 C CA . MET A 1 90 ? -20.113 -28.756 -11.423 1.00 35.34 90 MET A CA 1
ATOM 679 C C . MET A 1 90 ? -18.819 -29.192 -12.122 1.00 35.34 90 MET A C 1
ATOM 681 O O . MET A 1 90 ? -18.845 -29.586 -13.289 1.00 35.34 90 MET A O 1
ATOM 685 N N . ARG A 1 91 ? -17.692 -29.168 -11.404 1.00 38.25 91 ARG A N 1
ATOM 686 C CA . ARG A 1 91 ? -16.470 -29.868 -11.815 1.00 38.25 91 ARG A CA 1
ATOM 687 C C . ARG A 1 91 ? -16.307 -31.119 -10.957 1.00 38.25 91 ARG A C 1
ATOM 689 O O . ARG A 1 91 ? -16.244 -31.032 -9.735 1.00 38.25 91 ARG A O 1
ATOM 696 N N . ASP A 1 92 ? -16.298 -32.252 -11.649 1.00 34.06 92 ASP A N 1
ATOM 697 C CA . ASP A 1 92 ? -16.266 -33.626 -11.141 1.00 34.06 92 ASP A CA 1
ATOM 698 C C . ASP A 1 92 ? -15.121 -33.877 -10.132 1.00 34.06 92 ASP A C 1
ATOM 700 O O . ASP A 1 92 ? -14.005 -33.388 -10.357 1.00 34.06 92 ASP A O 1
ATOM 704 N N . PRO A 1 93 ? -15.339 -34.647 -9.047 1.00 43.28 93 PRO A N 1
ATOM 705 C CA . PRO A 1 93 ? -14.315 -34.964 -8.068 1.00 43.28 93 PRO A CA 1
ATOM 706 C C . PRO A 1 93 ? -13.720 -36.351 -8.342 1.00 43.28 93 PRO A C 1
ATOM 708 O O . PRO A 1 93 ? -13.973 -37.284 -7.587 1.00 43.28 93 PRO A O 1
ATOM 711 N N . ASP A 1 94 ? -12.904 -36.495 -9.386 1.00 36.75 94 ASP A N 1
ATOM 712 C CA . ASP A 1 94 ? -12.027 -37.668 -9.492 1.00 36.75 94 ASP A CA 1
ATOM 713 C C . ASP A 1 94 ? -10.786 -37.386 -10.354 1.00 36.75 94 ASP A C 1
ATOM 715 O O . ASP A 1 94 ? -10.747 -37.688 -11.539 1.00 36.75 94 ASP A O 1
ATOM 719 N N . ASP A 1 95 ? -9.764 -36.762 -9.760 1.00 32.66 95 ASP A N 1
ATOM 720 C CA . ASP A 1 95 ? -8.371 -37.071 -10.119 1.00 32.66 95 ASP A CA 1
ATOM 721 C C . ASP A 1 95 ? -7.419 -36.637 -8.994 1.00 32.66 95 ASP A C 1
ATOM 723 O O . ASP A 1 95 ? -6.855 -35.539 -8.962 1.00 32.66 95 ASP A O 1
ATOM 727 N N . ARG A 1 96 ? -7.274 -37.515 -7.999 1.00 45.97 96 ARG A N 1
ATOM 728 C CA . ARG A 1 96 ? -6.190 -37.463 -7.012 1.00 45.97 96 ARG A CA 1
ATOM 729 C C . ARG A 1 96 ? -4.992 -38.260 -7.531 1.00 45.97 96 ARG A C 1
ATOM 731 O O . ARG A 1 96 ? -4.608 -39.268 -6.946 1.00 45.97 96 ARG A O 1
ATOM 738 N N . SER A 1 97 ? -4.336 -37.790 -8.582 1.00 42.25 97 SER A N 1
ATOM 739 C CA . SER A 1 97 ? -2.948 -38.168 -8.849 1.00 42.25 97 SER A CA 1
ATOM 740 C C . SER A 1 97 ? -2.252 -37.102 -9.694 1.00 42.25 97 SER A C 1
ATOM 742 O O . SER A 1 97 ? -2.892 -36.380 -10.438 1.00 42.25 97 SER A O 1
ATOM 744 N N . TYR A 1 98 ? -0.936 -36.964 -9.529 1.00 33.97 98 TYR A N 1
ATOM 745 C CA . TYR A 1 98 ? -0.065 -35.950 -10.151 1.00 33.97 98 TYR A CA 1
ATOM 746 C C . TYR A 1 98 ? 0.015 -34.588 -9.448 1.00 33.97 98 TYR A C 1
ATOM 748 O O . TYR A 1 98 ? -0.175 -33.514 -10.014 1.00 33.97 98 TYR A O 1
ATOM 756 N N . ALA A 1 99 ? 0.512 -34.645 -8.213 1.00 39.47 99 ALA A N 1
ATOM 757 C CA . ALA A 1 99 ? 1.446 -33.637 -7.734 1.00 39.47 99 ALA A CA 1
ATOM 758 C C . ALA A 1 99 ? 2.682 -33.584 -8.659 1.00 39.47 99 ALA A C 1
ATOM 760 O O . ALA A 1 99 ? 3.641 -34.328 -8.477 1.00 39.47 99 ALA A O 1
ATOM 761 N N . TYR A 1 100 ? 2.669 -32.681 -9.636 1.00 33.34 100 TYR A N 1
ATOM 762 C CA . TYR A 1 100 ? 3.880 -32.077 -10.185 1.00 33.34 100 TYR A CA 1
ATOM 763 C C . TYR A 1 100 ? 3.707 -30.568 -10.128 1.00 33.34 100 TYR A C 1
ATOM 765 O O . TYR A 1 100 ? 2.912 -30.008 -10.871 1.00 33.34 100 TYR A O 1
ATOM 773 N N . SER A 1 101 ? 4.423 -29.962 -9.177 1.00 40.94 101 SER A N 1
ATOM 774 C CA . SER A 1 101 ? 5.027 -28.622 -9.152 1.00 40.94 101 SER A CA 1
ATOM 775 C C . SER A 1 101 ? 4.710 -27.668 -10.321 1.00 40.94 101 SER A C 1
ATOM 777 O O . SER A 1 101 ? 5.616 -27.140 -10.961 1.00 40.94 101 SER A O 1
ATOM 779 N N . ARG A 1 102 ? 3.426 -27.416 -10.588 1.00 36.66 102 ARG A N 1
ATOM 780 C CA . ARG A 1 102 ? 2.958 -26.342 -11.455 1.00 36.66 102 ARG A CA 1
ATOM 781 C C . ARG A 1 102 ? 3.012 -25.085 -10.612 1.00 36.66 102 ARG A C 1
ATOM 783 O O . ARG A 1 102 ? 2.346 -24.991 -9.582 1.00 36.66 102 ARG A O 1
ATOM 790 N N . GLU A 1 103 ? 3.881 -24.174 -11.014 1.00 36.56 103 GLU A N 1
ATOM 791 C CA . GLU A 1 103 ? 4.006 -22.846 -10.445 1.00 36.56 103 GLU A CA 1
ATOM 792 C C . GLU A 1 103 ? 2.601 -22.267 -10.247 1.00 36.56 103 GLU A C 1
ATOM 794 O O . GLU A 1 103 ? 1.823 -22.118 -11.181 1.00 36.56 103 GLU A O 1
ATOM 799 N N . GLN A 1 104 ? 2.237 -22.083 -8.989 1.00 46.19 104 GLN A N 1
ATOM 800 C CA . GLN A 1 104 ? 0.868 -22.093 -8.501 1.00 46.19 104 GLN A CA 1
ATOM 801 C C . GLN A 1 104 ? -0.062 -20.968 -8.981 1.00 46.19 104 GLN A C 1
ATOM 803 O O . GLN A 1 104 ? -1.038 -20.788 -8.303 1.00 46.19 104 GLN A O 1
ATOM 808 N N . SER A 1 105 ? 0.144 -20.225 -10.074 1.00 62.59 105 SER A N 1
ATOM 809 C CA . SER A 1 105 ? -0.571 -18.966 -10.401 1.00 62.59 105 SER A CA 1
ATOM 810 C C . SER A 1 105 ? -0.577 -17.953 -9.239 1.00 62.59 105 SER A C 1
ATOM 812 O O . SER A 1 105 ? -0.698 -18.278 -8.058 1.00 62.59 105 SER A O 1
ATOM 814 N N . TRP A 1 106 ? -0.386 -16.670 -9.521 1.00 68.31 106 TRP A N 1
ATOM 815 C CA . TRP A 1 106 ? -0.440 -15.696 -8.430 1.00 68.31 106 TRP A CA 1
ATOM 816 C C . TRP A 1 106 ? -1.837 -15.637 -7.779 1.00 68.31 106 TRP A C 1
ATOM 818 O O . TRP A 1 106 ? -1.935 -15.335 -6.601 1.00 68.31 106 TRP A O 1
ATOM 828 N N . GLU A 1 107 ? -2.899 -16.054 -8.471 1.00 64.75 107 GLU A N 1
ATOM 829 C CA . GLU A 1 107 ? -4.269 -16.063 -7.937 1.00 64.75 107 GLU A CA 1
ATOM 830 C C . GLU A 1 107 ? -4.472 -17.007 -6.747 1.00 64.75 107 GLU A C 1
ATOM 832 O O . GLU A 1 107 ? -5.044 -16.633 -5.725 1.00 64.75 107 GLU A O 1
ATOM 837 N N . VAL A 1 108 ? -3.953 -18.232 -6.837 1.00 64.75 108 VAL A N 1
ATOM 838 C CA . VAL A 1 108 ? -4.022 -19.189 -5.722 1.00 64.75 108 VAL A CA 1
ATOM 839 C C . VAL A 1 108 ? -3.054 -18.762 -4.617 1.00 64.75 108 VAL A C 1
ATOM 841 O O . VAL A 1 108 ? -3.347 -18.891 -3.423 1.00 64.75 108 VAL A O 1
ATOM 844 N N . ARG A 1 109 ? -1.905 -18.193 -5.006 1.00 71.62 109 ARG A N 1
ATOM 845 C CA . ARG A 1 109 ? -0.910 -17.680 -4.063 1.00 71.62 109 ARG A CA 1
ATOM 846 C C . ARG A 1 109 ? -1.350 -16.420 -3.344 1.00 71.62 109 ARG A C 1
ATOM 848 O O . ARG A 1 109 ? -0.932 -16.265 -2.211 1.00 71.62 109 ARG A O 1
ATOM 855 N N . SER A 1 110 ? -2.164 -15.544 -3.921 1.00 76.12 110 SER A N 1
ATOM 856 C CA . SER A 1 110 ? -2.576 -14.290 -3.285 1.00 76.12 110 SER A CA 1
ATOM 857 C C . SER A 1 110 ? -3.455 -14.588 -2.071 1.00 76.12 110 SER A C 1
ATOM 859 O O . SER A 1 110 ? -3.170 -14.130 -0.966 1.00 76.12 110 SER A O 1
ATOM 861 N N . MET A 1 111 ? -4.437 -15.479 -2.229 1.00 77.75 111 MET A N 1
ATOM 862 C CA . MET A 1 111 ? -5.281 -15.952 -1.132 1.00 77.75 111 MET A CA 1
ATOM 863 C C . MET A 1 111 ? -4.491 -16.772 -0.111 1.00 77.75 111 MET A C 1
ATOM 865 O O . MET A 1 111 ? -4.700 -16.613 1.095 1.00 77.75 111 MET A O 1
ATOM 869 N N . GLY A 1 112 ? -3.551 -17.605 -0.567 1.00 78.50 112 GLY A N 1
ATOM 870 C CA . GLY A 1 112 ? -2.603 -18.300 0.307 1.00 78.50 112 GLY A CA 1
ATOM 871 C C . GLY A 1 112 ? -1.679 -17.345 1.073 1.00 78.50 112 GLY A C 1
ATOM 872 O O . GLY A 1 112 ? -1.444 -17.546 2.259 1.00 78.50 112 GLY A O 1
ATOM 873 N N . SER A 1 113 ? -1.220 -16.272 0.433 1.00 79.94 113 SER A N 1
ATOM 874 C CA . SER A 1 113 ? -0.335 -15.241 0.981 1.00 79.94 113 SER A CA 1
ATOM 875 C C . SER A 1 113 ? -1.065 -14.420 2.033 1.00 79.94 113 SER A C 1
ATOM 877 O O . SER A 1 113 ? -0.559 -14.274 3.141 1.00 79.94 113 SER A O 1
ATOM 879 N N . LEU A 1 114 ? -2.307 -14.000 1.765 1.00 82.62 114 LEU A N 1
ATOM 880 C CA . LEU A 1 114 ? -3.154 -13.356 2.768 1.00 82.62 114 LEU A CA 1
ATOM 881 C C . LEU A 1 114 ? -3.370 -14.266 3.984 1.00 82.62 114 LEU A C 1
ATOM 883 O O . LEU A 1 114 ? -3.232 -13.808 5.114 1.00 82.62 114 LEU A O 1
ATOM 887 N N . ARG A 1 115 ? -3.665 -15.559 3.782 1.00 81.19 115 ARG A N 1
ATOM 888 C CA . ARG A 1 115 ? -3.788 -16.522 4.895 1.00 81.19 115 ARG A CA 1
ATOM 889 C C . ARG A 1 115 ? -2.469 -16.675 5.653 1.00 81.19 115 ARG A C 1
ATOM 891 O O . ARG A 1 115 ? -2.474 -16.623 6.878 1.00 81.19 115 ARG A O 1
ATOM 898 N N . SER A 1 116 ? -1.350 -16.798 4.942 1.00 81.00 116 SER A N 1
ATOM 899 C CA . SER A 1 116 ? -0.022 -16.881 5.548 1.00 81.00 116 SER A CA 1
ATOM 900 C C . SER A 1 116 ? 0.277 -15.638 6.374 1.00 81.00 116 SER A C 1
ATOM 902 O O . SER A 1 116 ? 0.751 -15.773 7.490 1.00 81.00 116 SER A O 1
ATOM 904 N N . MET A 1 117 ? -0.043 -14.440 5.884 1.00 80.94 117 MET A N 1
ATOM 905 C CA . MET A 1 117 ? 0.147 -13.196 6.631 1.00 80.94 117 MET A CA 1
ATOM 906 C C . MET A 1 117 ? -0.669 -13.175 7.926 1.00 80.94 117 MET A C 1
ATOM 908 O O . MET A 1 117 ? -0.165 -12.722 8.950 1.00 80.94 117 MET A O 1
ATOM 912 N N . VAL A 1 118 ? -1.890 -13.720 7.908 1.00 80.50 118 VAL A N 1
ATOM 913 C CA . VAL A 1 118 ? -2.735 -13.848 9.108 1.00 80.50 118 VAL A CA 1
ATOM 914 C C . VAL A 1 118 ? -2.117 -14.798 10.122 1.00 80.50 118 VAL A C 1
ATOM 916 O O . VAL A 1 118 ? -2.079 -14.495 11.314 1.00 80.50 118 VAL A O 1
ATOM 919 N N . GLU A 1 119 ? -1.646 -15.950 9.653 1.00 79.38 119 GLU A N 1
ATOM 920 C CA . GLU A 1 119 ? -1.128 -17.022 10.503 1.00 79.38 119 GLU A CA 1
ATOM 921 C C . GLU A 1 119 ? 0.296 -16.737 11.004 1.00 79.38 119 GLU A C 1
ATOM 923 O O . GLU A 1 119 ? 0.645 -17.126 12.116 1.00 79.38 119 GLU A O 1
ATOM 928 N N . SER A 1 120 ? 1.100 -16.012 10.226 1.00 74.62 120 SER A N 1
ATOM 929 C CA . SER A 1 120 ? 2.503 -15.704 10.507 1.00 74.62 120 SER A CA 1
ATOM 930 C C . SER A 1 120 ? 2.742 -14.219 10.800 1.00 74.62 120 SER A C 1
ATOM 932 O O . SER A 1 120 ? 3.847 -13.726 10.570 1.00 74.62 120 SER A O 1
ATOM 934 N N . ARG A 1 121 ? 1.736 -13.482 11.290 1.00 71.62 121 ARG A N 1
ATOM 935 C CA . ARG A 1 121 ? 1.846 -12.028 11.536 1.00 71.62 121 ARG A CA 1
ATOM 936 C C . ARG A 1 121 ? 3.004 -11.648 12.470 1.00 71.62 121 ARG A C 1
ATOM 938 O O . ARG A 1 121 ? 3.586 -10.583 12.316 1.00 71.62 121 ARG A O 1
ATOM 945 N N . ASP A 1 122 ? 3.344 -12.543 13.401 1.00 68.94 122 ASP A N 1
ATOM 946 C CA . ASP A 1 122 ? 4.417 -12.371 14.389 1.00 68.94 122 ASP A CA 1
ATOM 947 C C . ASP A 1 122 ? 5.774 -12.912 13.878 1.00 68.94 122 ASP A C 1
ATOM 949 O O . ASP A 1 122 ? 6.773 -12.919 14.596 1.00 68.94 122 ASP A O 1
ATOM 953 N N . SER A 1 123 ? 5.819 -13.406 12.635 1.00 75.31 123 SER A N 1
ATOM 954 C CA . SER A 1 123 ? 7.015 -13.962 11.991 1.00 75.31 123 SER A CA 1
ATOM 955 C C . SER A 1 123 ? 7.731 -12.935 11.113 1.00 75.31 123 SER A C 1
ATOM 957 O O . SER A 1 123 ? 7.214 -11.863 10.799 1.00 75.31 123 SER A O 1
ATOM 959 N N . ARG A 1 124 ? 8.951 -13.282 10.682 1.00 72.50 124 ARG A N 1
ATOM 960 C CA . ARG A 1 124 ? 9.762 -12.434 9.801 1.00 72.50 124 ARG A CA 1
ATOM 961 C C . ARG A 1 124 ? 9.003 -12.124 8.502 1.00 72.50 124 ARG A C 1
ATOM 963 O O . ARG A 1 124 ? 8.504 -13.031 7.844 1.00 72.50 124 ARG A O 1
ATOM 970 N N . LEU A 1 125 ? 8.969 -10.843 8.133 1.00 77.31 125 LEU A N 1
ATOM 971 C CA . LEU A 1 125 ? 8.377 -10.345 6.890 1.00 77.31 125 LEU A CA 1
ATOM 972 C C . LEU A 1 125 ? 9.012 -11.028 5.671 1.00 77.31 125 LEU A C 1
ATOM 974 O O . LEU A 1 125 ? 10.178 -10.781 5.356 1.00 77.31 125 LEU A O 1
ATOM 978 N N . ASP A 1 126 ? 8.246 -11.869 4.978 1.00 81.44 126 ASP A N 1
ATOM 979 C CA . ASP A 1 126 ? 8.641 -12.392 3.670 1.00 81.44 126 ASP A CA 1
ATOM 980 C C . ASP A 1 126 ? 8.179 -11.439 2.566 1.00 81.44 126 ASP A C 1
ATOM 982 O O . ASP A 1 126 ? 6.984 -11.318 2.308 1.00 81.44 126 ASP A O 1
ATOM 986 N N . LEU A 1 127 ? 9.116 -10.720 1.958 1.00 83.44 127 LEU A N 1
ATOM 987 C CA . LEU A 1 127 ? 8.834 -9.735 0.910 1.00 83.44 127 LEU A CA 1
ATOM 988 C C . LEU A 1 127 ? 9.061 -10.310 -0.495 1.00 83.44 127 LEU A C 1
ATOM 990 O O . LEU A 1 127 ? 8.391 -9.910 -1.440 1.00 83.44 127 LEU A O 1
ATOM 994 N N . LYS A 1 128 ? 9.919 -11.332 -0.612 1.00 79.56 128 LYS A N 1
ATOM 995 C CA . LYS A 1 128 ? 10.374 -11.881 -1.899 1.00 79.56 128 LYS A CA 1
ATOM 996 C C . LYS A 1 128 ? 9.296 -12.656 -2.648 1.00 79.56 128 LYS A C 1
ATOM 998 O O . LYS A 1 128 ? 9.416 -12.858 -3.851 1.00 79.56 128 LYS A O 1
ATOM 1003 N N . SER A 1 129 ? 8.283 -13.139 -1.935 1.00 81.81 129 SER A N 1
ATOM 1004 C CA . SER A 1 129 ? 7.148 -13.854 -2.516 1.00 81.81 129 SER A CA 1
ATOM 1005 C C . SER A 1 129 ? 6.066 -12.925 -3.069 1.00 81.81 129 SER A C 1
ATOM 1007 O O . SER A 1 129 ? 5.165 -13.408 -3.753 1.00 81.81 129 SER A O 1
ATOM 1009 N N . VAL A 1 130 ? 6.134 -11.618 -2.792 1.00 86.88 130 VAL A N 1
ATOM 1010 C CA . VAL A 1 130 ? 5.143 -10.639 -3.251 1.00 86.88 130 VAL A CA 1
ATOM 1011 C C . VAL A 1 130 ? 5.538 -10.135 -4.647 1.00 86.88 130 VAL A C 1
ATOM 1013 O O . VAL A 1 130 ? 6.670 -9.681 -4.826 1.00 86.88 130 VAL A O 1
ATOM 1016 N N . PRO A 1 131 ? 4.651 -10.204 -5.655 1.00 89.94 131 PRO A N 1
ATOM 1017 C CA . PRO A 1 131 ? 4.960 -9.742 -6.997 1.00 89.94 131 PRO A CA 1
ATOM 1018 C C . PRO A 1 131 ? 5.015 -8.217 -7.048 1.00 89.94 131 PRO A C 1
ATOM 1020 O O . PRO A 1 131 ? 4.519 -7.517 -6.164 1.00 89.94 131 PRO A O 1
ATOM 1023 N N . LYS A 1 132 ? 5.611 -7.710 -8.126 1.00 92.25 132 LYS A N 1
ATOM 1024 C CA . LYS A 1 132 ? 5.642 -6.279 -8.417 1.00 92.25 132 LYS A CA 1
ATOM 1025 C C . LYS A 1 132 ? 4.243 -5.774 -8.769 1.00 92.25 132 LYS A C 1
ATOM 1027 O O . LYS A 1 132 ? 3.453 -6.490 -9.377 1.00 92.25 132 LYS A O 1
ATOM 1032 N N . MET A 1 133 ? 3.994 -4.519 -8.435 1.00 93.19 133 MET A N 1
ATOM 1033 C CA . MET A 1 133 ? 2.765 -3.794 -8.732 1.00 93.19 133 MET A CA 1
ATOM 1034 C C . MET A 1 133 ? 2.987 -2.908 -9.950 1.00 93.19 133 MET A C 1
A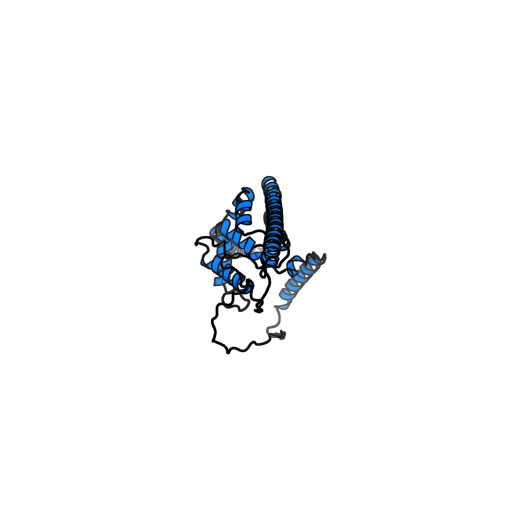TOM 1036 O O . MET A 1 133 ? 4.022 -2.245 -10.037 1.00 93.19 133 MET A O 1
ATOM 1040 N N . ASP A 1 134 ? 2.033 -2.907 -10.875 1.00 92.56 134 ASP A N 1
ATOM 1041 C CA . ASP A 1 134 ? 2.022 -2.004 -12.025 1.00 92.56 134 ASP A CA 1
ATOM 1042 C C . ASP A 1 134 ? 1.482 -0.608 -11.645 1.00 92.56 134 ASP A C 1
ATOM 1044 O O . ASP A 1 134 ? 1.115 -0.338 -10.496 1.00 92.56 134 ASP A O 1
ATOM 1048 N N . GLN A 1 135 ? 1.447 0.307 -12.615 1.00 93.19 135 GLN A N 1
ATOM 1049 C CA . GLN A 1 135 ? 1.075 1.695 -12.347 1.00 93.19 135 GLN A CA 1
ATOM 1050 C C . GLN A 1 135 ? -0.406 1.867 -11.983 1.00 93.19 135 GLN A C 1
ATOM 1052 O O . GLN A 1 135 ? -0.664 2.522 -10.973 1.00 93.19 135 GLN A O 1
ATOM 1057 N N . PRO A 1 136 ? -1.387 1.306 -12.719 1.00 92.00 136 PRO A N 1
ATOM 1058 C CA . PRO A 1 136 ? -2.800 1.457 -12.361 1.00 92.00 136 PRO A CA 1
ATOM 1059 C C . PRO A 1 136 ? -3.126 0.969 -10.944 1.00 92.00 136 PRO A C 1
ATOM 1061 O O . PRO A 1 136 ? -3.798 1.675 -10.188 1.00 92.00 136 PRO A O 1
ATOM 1064 N N . HIS A 1 137 ? -2.595 -0.191 -10.548 1.00 93.62 137 HIS A N 1
ATOM 1065 C CA . HIS A 1 137 ? -2.799 -0.734 -9.206 1.00 93.62 137 HIS A CA 1
ATOM 1066 C C . HIS A 1 137 ? -2.126 0.137 -8.137 1.00 93.62 137 HIS A C 1
ATOM 1068 O O . HIS A 1 137 ? -2.711 0.387 -7.080 1.00 93.62 137 HIS A O 1
ATOM 1074 N N . PHE A 1 138 ? -0.939 0.680 -8.431 1.00 95.88 138 PHE A N 1
ATOM 1075 C CA . PHE A 1 138 ? -0.280 1.640 -7.548 1.00 95.88 138 PHE A CA 1
ATOM 1076 C C . PHE A 1 138 ? -1.097 2.922 -7.362 1.00 95.88 138 PHE A C 1
ATOM 1078 O O . PHE A 1 138 ? -1.225 3.398 -6.236 1.00 95.88 138 PHE A O 1
ATOM 1085 N N . ILE A 1 139 ? -1.672 3.481 -8.430 1.00 94.50 139 ILE A N 1
ATOM 1086 C CA . ILE A 1 139 ? -2.505 4.688 -8.332 1.00 94.50 139 ILE A CA 1
ATOM 1087 C C . ILE A 1 139 ? -3.712 4.437 -7.422 1.00 94.50 139 ILE A C 1
ATOM 1089 O O . ILE A 1 139 ? -4.026 5.281 -6.581 1.00 94.50 139 ILE A O 1
ATOM 1093 N N . MET A 1 140 ? -4.348 3.269 -7.531 1.00 94.88 140 MET A N 1
ATOM 1094 C CA . MET A 1 140 ? -5.451 2.891 -6.645 1.00 94.88 140 MET A CA 1
ATOM 1095 C C . MET A 1 140 ? -5.004 2.713 -5.197 1.00 94.88 140 MET A C 1
ATOM 1097 O O . MET A 1 140 ? -5.651 3.243 -4.296 1.00 94.88 140 MET A O 1
ATOM 1101 N N . LEU A 1 141 ? -3.863 2.060 -4.965 1.00 96.88 141 LEU A N 1
ATOM 1102 C CA . LEU A 1 141 ? -3.263 1.976 -3.635 1.00 96.88 141 LEU A CA 1
ATOM 1103 C C . LEU A 1 141 ? -3.016 3.363 -3.044 1.00 96.88 141 LEU A C 1
ATOM 1105 O O . LEU A 1 141 ? -3.344 3.617 -1.884 1.00 96.88 141 LEU A O 1
ATOM 1109 N N . TRP A 1 142 ? -2.440 4.266 -3.836 1.00 96.50 142 TRP A N 1
ATOM 1110 C CA . TRP A 1 142 ? -2.099 5.606 -3.378 1.00 96.50 142 TRP A CA 1
ATOM 1111 C C . TRP A 1 142 ? -3.345 6.445 -3.086 1.00 96.50 142 TRP A C 1
ATOM 1113 O O . TRP A 1 142 ? -3.372 7.193 -2.109 1.00 96.50 142 TRP A O 1
ATOM 1123 N N . LYS A 1 143 ? -4.408 6.268 -3.878 1.00 92.94 143 LYS A N 1
ATOM 1124 C CA . LYS A 1 143 ? -5.724 6.856 -3.616 1.00 92.94 143 LYS A CA 1
ATOM 1125 C C . LYS A 1 143 ? -6.315 6.347 -2.300 1.00 92.94 143 LYS A C 1
ATOM 1127 O O . LYS A 1 143 ? -6.757 7.161 -1.499 1.00 92.94 143 LYS A O 1
ATOM 1132 N N . THR A 1 144 ? -6.233 5.043 -2.027 1.00 94.38 144 THR A N 1
ATOM 1133 C CA . THR A 1 144 ? -6.650 4.468 -0.738 1.00 94.38 144 THR A CA 1
ATOM 1134 C C . THR A 1 144 ? -5.875 5.081 0.429 1.00 94.38 144 THR A C 1
ATOM 1136 O O . THR A 1 144 ? -6.474 5.417 1.447 1.00 94.38 144 THR A O 1
ATOM 1139 N N . ILE A 1 145 ? -4.556 5.279 0.293 1.00 93.25 145 ILE A N 1
ATOM 1140 C CA . ILE A 1 145 ? -3.762 5.994 1.305 1.00 93.25 145 ILE A CA 1
ATOM 1141 C C . ILE A 1 145 ? -4.304 7.409 1.489 1.00 93.25 145 ILE A C 1
ATOM 1143 O O . ILE A 1 145 ? -4.620 7.781 2.609 1.00 93.25 145 ILE A O 1
ATOM 1147 N N . TYR A 1 146 ? -4.456 8.181 0.414 1.00 92.25 146 TYR A N 1
ATOM 1148 C CA . TYR A 1 146 ? -4.987 9.541 0.495 1.00 92.25 146 TYR A CA 1
ATOM 1149 C C . TYR A 1 146 ? -6.346 9.596 1.218 1.00 92.25 146 TYR A C 1
ATOM 1151 O O . TYR A 1 146 ? -6.514 10.390 2.144 1.00 92.25 146 TYR A O 1
ATOM 1159 N N . ASP A 1 147 ? -7.273 8.702 0.869 1.00 91.12 147 ASP A N 1
ATOM 1160 C CA . ASP A 1 147 ? -8.609 8.622 1.467 1.00 91.12 147 ASP A CA 1
ATOM 1161 C C . ASP A 1 147 ? -8.580 8.260 2.963 1.00 91.12 147 ASP A C 1
ATOM 1163 O O . ASP A 1 147 ? -9.391 8.782 3.729 1.00 91.12 147 ASP A O 1
ATOM 1167 N N . LEU A 1 148 ? -7.616 7.446 3.417 1.00 90.12 148 LEU A N 1
ATOM 1168 C CA . LEU A 1 148 ? -7.428 7.152 4.846 1.00 90.12 148 LEU A CA 1
ATOM 1169 C C . LEU A 1 148 ? -7.079 8.404 5.667 1.00 90.12 148 LEU A C 1
ATOM 1171 O O . LEU A 1 148 ? -7.486 8.505 6.825 1.00 90.12 148 LEU A O 1
ATOM 1175 N N . PHE A 1 149 ? -6.358 9.361 5.078 1.00 87.12 149 PHE A N 1
ATOM 1176 C CA . PHE A 1 149 ? -5.948 10.597 5.753 1.00 87.12 149 PHE A CA 1
ATOM 1177 C C . PHE A 1 149 ? -6.946 11.752 5.585 1.00 87.12 149 PHE A C 1
ATOM 1179 O O . PHE A 1 149 ? -6.898 12.705 6.362 1.00 87.12 149 PHE A O 1
ATOM 1186 N N . GLN A 1 150 ? -7.908 11.662 4.658 1.00 80.88 150 GLN A N 1
ATOM 1187 C CA . GLN A 1 150 ? -8.936 12.700 4.474 1.00 80.88 150 GLN A CA 1
ATOM 1188 C C . GLN A 1 150 ? -9.820 12.923 5.716 1.00 80.88 150 GLN A C 1
ATOM 1190 O O . GLN A 1 150 ? -10.410 13.991 5.869 1.00 80.88 150 GLN A O 1
ATOM 1195 N N . ALA A 1 151 ? -9.895 11.953 6.632 1.00 69.12 151 ALA A N 1
ATOM 1196 C CA . ALA A 1 151 ? -10.650 12.083 7.879 1.00 69.12 151 ALA A CA 1
ATOM 1197 C C . ALA A 1 151 ? -10.059 13.113 8.870 1.00 69.12 151 ALA A C 1
ATOM 1199 O O . ALA A 1 151 ? -10.730 13.453 9.845 1.00 69.12 151 ALA A O 1
ATOM 1200 N N . GLN A 1 152 ? -8.834 13.608 8.641 1.00 68.31 152 GLN A N 1
ATOM 1201 C CA . GLN A 1 152 ? -8.161 14.602 9.489 1.00 68.31 152 GLN A CA 1
ATOM 1202 C C . GLN A 1 152 ? -7.729 15.836 8.667 1.00 68.31 152 GLN A C 1
ATOM 1204 O O . GLN A 1 152 ? -6.552 15.990 8.348 1.00 68.31 152 GLN A O 1
ATOM 1209 N N . PRO A 1 153 ? -8.671 16.729 8.304 1.00 62.50 153 PRO A N 1
ATOM 1210 C CA . PRO A 1 153 ? -8.475 17.766 7.280 1.00 62.50 153 PRO A CA 1
ATOM 1211 C C . PRO A 1 153 ? -7.498 18.907 7.635 1.00 62.50 153 PRO A C 1
ATOM 1213 O O . PRO A 1 153 ? -7.263 19.771 6.797 1.00 62.50 153 PRO A O 1
ATOM 1216 N N . GLU A 1 154 ? -6.914 18.927 8.835 1.00 64.81 154 GLU A N 1
ATOM 1217 C CA . GLU A 1 154 ? -6.098 20.047 9.341 1.00 64.81 154 GLU A CA 1
ATOM 1218 C C . GLU A 1 154 ? -4.581 19.745 9.377 1.00 64.81 154 GLU A C 1
ATOM 1220 O O . GLU A 1 154 ? -3.796 20.601 9.782 1.00 64.81 154 GLU A O 1
ATOM 1225 N N . ASP A 1 155 ? -4.130 18.557 8.955 1.00 82.31 155 ASP A N 1
ATOM 1226 C CA . ASP A 1 155 ? -2.709 18.182 9.029 1.00 82.31 155 ASP A CA 1
ATOM 1227 C C . ASP A 1 155 ? -1.955 18.431 7.707 1.00 82.31 155 ASP A C 1
ATOM 1229 O O . ASP A 1 155 ? -1.840 17.570 6.827 1.00 82.31 155 ASP A O 1
ATOM 1233 N N . GLN A 1 156 ? -1.417 19.647 7.569 1.00 86.19 156 GLN A N 1
ATOM 1234 C CA . GLN A 1 156 ? -0.621 20.061 6.409 1.00 86.19 156 GLN A CA 1
ATOM 1235 C C . GLN A 1 156 ? 0.653 19.216 6.225 1.00 86.19 156 GLN A C 1
ATOM 1237 O O . GLN A 1 156 ? 1.055 18.964 5.084 1.00 86.19 156 GLN A O 1
ATOM 1242 N N . GLU A 1 157 ? 1.288 18.773 7.315 1.00 89.50 157 GLU A N 1
ATOM 1243 C CA . GLU A 1 157 ? 2.505 17.956 7.253 1.00 89.50 157 GLU A CA 1
ATOM 1244 C C . GLU A 1 157 ? 2.199 16.574 6.670 1.00 89.50 157 GLU A C 1
ATOM 1246 O O . GLU A 1 157 ? 2.938 16.086 5.809 1.00 89.50 157 GLU A O 1
ATOM 1251 N N . THR A 1 158 ? 1.059 15.990 7.047 1.00 90.06 158 THR A N 1
ATOM 1252 C CA . THR A 1 158 ? 0.549 14.743 6.466 1.00 90.06 158 THR A CA 1
ATOM 1253 C C . THR A 1 158 ? 0.318 14.866 4.960 1.00 90.06 158 THR A C 1
ATOM 1255 O O . THR A 1 158 ? 0.835 14.050 4.192 1.00 90.06 158 THR A O 1
ATOM 1258 N N . PHE A 1 159 ? -0.402 15.892 4.494 1.00 90.62 159 PHE A N 1
ATOM 1259 C CA . PHE A 1 159 ? -0.660 16.051 3.056 1.00 90.62 159 PHE A CA 1
ATOM 1260 C C . PHE A 1 159 ? 0.621 16.303 2.256 1.00 90.62 159 PHE A C 1
ATOM 1262 O O . PHE A 1 159 ? 0.782 15.761 1.158 1.00 90.62 159 PHE A O 1
ATOM 1269 N N . HIS A 1 160 ? 1.561 17.067 2.817 1.00 92.31 160 HIS A N 1
ATOM 1270 C CA . HIS A 1 160 ? 2.877 17.253 2.215 1.00 92.31 160 HIS A CA 1
ATOM 1271 C C . HIS A 1 160 ? 3.649 15.926 2.121 1.00 92.31 160 HIS A C 1
ATOM 1273 O O . HIS A 1 160 ? 4.231 15.623 1.073 1.00 92.31 160 HIS A O 1
ATOM 1279 N N . ALA A 1 161 ? 3.635 15.108 3.179 1.00 93.50 161 ALA A N 1
ATOM 1280 C CA . ALA A 1 161 ? 4.275 13.795 3.184 1.00 93.50 161 ALA A CA 1
ATOM 1281 C C . ALA A 1 161 ? 3.656 12.854 2.138 1.00 93.50 161 ALA A C 1
ATOM 1283 O O . ALA A 1 161 ? 4.394 12.235 1.372 1.00 93.50 161 ALA A O 1
ATOM 1284 N N . ILE A 1 162 ? 2.323 12.800 2.035 1.00 93.25 162 ILE A N 1
ATOM 1285 C CA . ILE A 1 162 ? 1.615 11.992 1.028 1.00 93.25 162 ILE A CA 1
ATOM 1286 C C . ILE A 1 162 ? 1.980 12.446 -0.393 1.00 93.25 162 ILE A C 1
ATOM 1288 O O . ILE A 1 162 ? 2.326 11.621 -1.238 1.00 93.25 162 ILE A O 1
ATOM 1292 N N . ALA A 1 163 ? 1.962 13.748 -0.681 1.00 94.19 163 ALA A N 1
ATOM 1293 C CA . ALA A 1 163 ? 2.326 14.245 -2.009 1.00 94.19 163 ALA A CA 1
ATOM 1294 C C . ALA A 1 163 ? 3.788 13.915 -2.365 1.00 94.19 163 ALA A C 1
ATOM 1296 O O . ALA A 1 163 ? 4.079 13.425 -3.462 1.00 94.19 163 ALA A O 1
ATOM 1297 N N . THR A 1 164 ? 4.703 14.135 -1.418 1.00 96.00 164 THR A N 1
ATOM 1298 C CA . THR A 1 164 ? 6.140 13.896 -1.606 1.00 96.00 164 THR A CA 1
ATOM 1299 C C . THR A 1 164 ? 6.428 12.415 -1.841 1.00 96.00 164 THR A C 1
ATOM 1301 O O . THR A 1 164 ? 7.076 12.057 -2.822 1.00 96.00 164 THR A O 1
ATOM 1304 N N . ILE A 1 165 ? 5.912 11.537 -0.981 1.00 97.12 165 ILE A N 1
ATOM 1305 C CA . ILE A 1 165 ? 6.175 10.093 -1.043 1.00 97.12 165 ILE A CA 1
ATOM 1306 C C . ILE A 1 165 ? 5.523 9.468 -2.274 1.00 97.12 165 ILE A C 1
ATOM 1308 O O . ILE A 1 165 ? 6.160 8.657 -2.944 1.00 97.12 165 ILE A O 1
ATOM 1312 N N . GLY A 1 166 ? 4.308 9.894 -2.631 1.00 96.25 166 GLY A N 1
ATOM 1313 C CA . GLY A 1 166 ? 3.647 9.447 -3.857 1.00 96.25 166 GLY A CA 1
ATOM 1314 C C . GLY A 1 166 ? 4.452 9.807 -5.103 1.00 96.25 166 GLY A C 1
ATOM 1315 O O . GLY A 1 166 ? 4.659 8.967 -5.978 1.00 96.25 166 GLY A O 1
ATOM 1316 N N . THR A 1 167 ? 4.989 11.029 -5.143 1.00 96.00 167 THR A N 1
ATOM 1317 C CA . THR A 1 167 ? 5.854 11.487 -6.240 1.00 96.00 167 THR A CA 1
ATOM 1318 C C . THR A 1 167 ? 7.152 10.682 -6.311 1.00 96.00 167 THR A C 1
ATOM 1320 O O . THR A 1 167 ? 7.541 10.250 -7.395 1.00 96.00 167 THR A O 1
ATOM 1323 N N . LEU A 1 168 ? 7.804 10.427 -5.171 1.00 97.12 168 LEU A N 1
ATOM 1324 C CA . LEU A 1 168 ? 9.026 9.618 -5.115 1.00 97.12 168 LEU A CA 1
ATOM 1325 C C . LEU A 1 168 ? 8.792 8.194 -5.633 1.00 97.12 168 LEU A C 1
ATOM 1327 O O . LEU A 1 168 ? 9.620 7.673 -6.377 1.00 97.12 168 LEU A O 1
ATOM 1331 N N . LEU A 1 169 ? 7.664 7.574 -5.284 1.00 96.50 169 LEU A N 1
ATOM 1332 C CA . LEU A 1 169 ? 7.314 6.228 -5.746 1.00 96.50 169 LEU A CA 1
ATOM 1333 C C . LEU A 1 169 ? 7.041 6.181 -7.255 1.00 96.50 169 LEU A C 1
ATOM 1335 O O . LEU A 1 169 ? 7.517 5.267 -7.930 1.00 96.50 169 LEU A O 1
ATOM 1339 N N . LEU A 1 170 ? 6.348 7.187 -7.799 1.00 95.19 170 LEU A N 1
ATOM 1340 C CA . LEU A 1 170 ? 6.147 7.330 -9.246 1.00 95.19 170 LEU A CA 1
ATOM 1341 C C . LEU A 1 170 ? 7.479 7.452 -9.989 1.00 95.19 170 LEU A C 1
ATOM 1343 O O . LEU A 1 170 ? 7.730 6.692 -10.927 1.00 95.19 170 LEU A O 1
ATOM 1347 N N . GLN A 1 171 ? 8.354 8.343 -9.515 1.00 93.38 171 GLN A N 1
ATOM 1348 C CA . GLN A 1 171 ? 9.692 8.539 -10.072 1.00 93.38 171 GLN A CA 1
ATOM 1349 C C . GLN A 1 171 ? 10.541 7.268 -9.983 1.00 93.38 171 GLN A C 1
ATOM 1351 O O . GLN A 1 171 ? 11.270 6.948 -10.920 1.00 93.38 171 GLN A O 1
ATOM 1356 N N . LEU A 1 172 ? 10.443 6.522 -8.881 1.00 91.88 172 LEU A N 1
ATOM 1357 C CA . LEU A 1 172 ? 11.179 5.276 -8.696 1.00 91.88 172 LEU A CA 1
ATOM 1358 C C . LEU A 1 172 ? 10.754 4.208 -9.711 1.00 91.88 172 LEU A C 1
ATOM 1360 O O . LEU A 1 172 ? 11.615 3.538 -10.284 1.00 91.88 172 LEU A O 1
ATOM 1364 N N . GLY A 1 173 ? 9.453 4.087 -9.985 1.00 90.94 173 GLY A N 1
ATOM 1365 C CA . GLY A 1 173 ? 8.955 3.199 -11.035 1.00 90.94 173 GLY A CA 1
ATOM 1366 C C . GLY A 1 173 ? 9.361 3.649 -12.447 1.00 90.94 173 GLY A C 1
ATOM 1367 O O . GLY A 1 173 ? 9.741 2.810 -13.265 1.00 90.94 173 GLY A O 1
ATOM 1368 N N . ASP A 1 174 ? 9.397 4.961 -12.721 1.00 88.38 174 ASP A N 1
ATOM 1369 C CA . ASP A 1 174 ? 9.889 5.503 -14.001 1.00 88.38 174 ASP A CA 1
ATOM 1370 C C . ASP A 1 174 ? 11.376 5.204 -14.217 1.00 88.38 174 ASP A C 1
ATOM 1372 O O . ASP A 1 174 ? 11.806 4.846 -15.315 1.00 88.38 174 ASP A O 1
ATOM 1376 N N . VAL A 1 175 ? 12.181 5.350 -13.164 1.00 88.56 175 VAL A N 1
ATOM 1377 C CA . VAL A 1 175 ? 13.608 5.024 -13.183 1.00 88.56 175 VAL A CA 1
ATOM 1378 C C . VAL A 1 175 ? 13.807 3.522 -13.402 1.00 88.56 175 VAL A C 1
ATOM 1380 O O . VAL A 1 175 ? 14.610 3.137 -14.250 1.00 88.56 175 VAL A O 1
ATOM 1383 N N . GLY A 1 176 ? 13.034 2.672 -12.718 1.00 84.56 176 GLY A N 1
ATOM 1384 C CA . GLY A 1 176 ? 13.064 1.220 -12.914 1.00 84.56 176 GLY A CA 1
ATOM 1385 C C . GLY A 1 176 ? 12.758 0.804 -14.356 1.00 84.56 176 GLY A C 1
ATOM 1386 O O . GLY A 1 176 ? 13.467 -0.030 -14.916 1.00 84.56 176 GLY A O 1
ATOM 1387 N N . LYS A 1 177 ? 11.763 1.444 -14.982 1.00 84.56 177 LYS A N 1
ATOM 1388 C CA . LYS A 1 177 ? 11.421 1.245 -16.396 1.00 84.56 177 LYS A CA 1
ATOM 1389 C C . LYS A 1 177 ? 12.580 1.604 -17.336 1.00 84.56 177 LYS A C 1
ATOM 1391 O O . LYS A 1 177 ? 12.896 0.826 -18.234 1.00 84.56 177 LYS A O 1
ATOM 1396 N N . ARG A 1 178 ? 13.236 2.753 -17.124 1.00 78.94 178 ARG A N 1
ATOM 1397 C CA . ARG A 1 178 ? 14.372 3.209 -17.955 1.00 78.94 178 ARG A CA 1
ATOM 1398 C C . ARG A 1 178 ? 15.575 2.269 -17.875 1.00 78.94 178 ARG A C 1
ATOM 1400 O O . ARG A 1 178 ? 16.137 1.928 -18.907 1.00 78.94 178 ARG A O 1
ATOM 1407 N N . PHE A 1 179 ? 15.920 1.801 -16.673 1.00 80.69 179 PHE A N 1
ATOM 1408 C CA . PHE A 1 179 ? 17.013 0.839 -16.492 1.00 80.69 179 PHE A CA 1
ATOM 1409 C C . PHE A 1 179 ? 16.750 -0.505 -17.183 1.00 80.69 179 PHE A C 1
ATOM 1411 O O . PHE A 1 179 ? 17.697 -1.172 -17.596 1.00 80.69 179 PHE A O 1
ATOM 1418 N N . TYR A 1 180 ? 15.484 -0.921 -17.285 1.00 76.44 180 TYR A N 1
ATOM 1419 C CA . TYR A 1 180 ? 15.124 -2.154 -17.982 1.00 76.44 180 TYR A CA 1
ATOM 1420 C C . TYR A 1 180 ? 15.275 -1.999 -19.503 1.00 76.44 180 TYR A C 1
ATOM 1422 O O . TYR A 1 180 ? 15.902 -2.849 -20.125 1.00 76.44 180 TYR A O 1
ATOM 1430 N N . LEU A 1 181 ? 14.813 -0.872 -20.064 1.00 76.44 181 LEU A N 1
ATOM 1431 C CA . LEU A 1 181 ? 14.995 -0.521 -21.482 1.00 76.44 181 LEU A CA 1
ATOM 1432 C C . LEU A 1 181 ? 16.472 -0.491 -21.895 1.00 76.44 181 LEU A C 1
ATOM 1434 O O . LEU A 1 181 ? 16.854 -1.157 -22.851 1.00 76.44 181 LEU A O 1
ATOM 1438 N N . GLU A 1 182 ? 17.313 0.238 -21.154 1.00 71.31 182 GLU A N 1
ATOM 1439 C CA . GLU A 1 182 ? 18.756 0.313 -21.442 1.00 71.31 182 GLU A CA 1
ATOM 1440 C C . GLU A 1 182 ? 19.429 -1.062 -21.358 1.00 71.31 182 GLU A C 1
ATOM 1442 O O . GLU A 1 182 ? 20.326 -1.382 -22.141 1.00 71.31 182 GLU A O 1
ATOM 1447 N N . ARG A 1 183 ? 19.003 -1.896 -20.400 1.00 76.88 183 ARG A N 1
ATOM 1448 C CA . ARG A 1 183 ? 19.533 -3.252 -20.259 1.00 76.88 183 ARG A CA 1
ATOM 1449 C C . ARG A 1 183 ? 19.164 -4.119 -21.456 1.00 76.88 183 ARG A C 1
ATOM 1451 O O . ARG A 1 183 ? 20.055 -4.800 -21.960 1.00 76.88 183 ARG A O 1
ATOM 1458 N N . GLU A 1 184 ? 17.908 -4.117 -21.890 1.00 75.81 184 GLU A N 1
ATOM 1459 C CA . GLU A 1 184 ? 17.480 -4.882 -23.067 1.00 75.81 184 GLU A CA 1
ATOM 1460 C C . GLU A 1 184 ? 18.223 -4.428 -24.326 1.00 75.81 184 GLU A C 1
ATOM 1462 O O . GLU A 1 184 ? 18.813 -5.263 -25.005 1.00 75.81 184 GLU A O 1
ATOM 1467 N N . GLU A 1 185 ? 18.336 -3.117 -24.562 1.00 74.06 185 GLU A N 1
ATOM 1468 C CA . GLU A 1 185 ? 19.092 -2.573 -25.699 1.00 74.06 185 GLU A CA 1
ATOM 1469 C C . GLU A 1 185 ? 20.564 -3.026 -25.680 1.00 74.06 185 GLU A C 1
ATOM 1471 O O . GLU A 1 185 ? 21.133 -3.414 -26.708 1.00 74.06 185 GLU A O 1
ATOM 1476 N N . SER A 1 186 ? 21.187 -3.038 -24.496 1.00 78.75 186 SER A N 1
ATOM 1477 C CA . SER A 1 186 ? 22.560 -3.524 -24.332 1.00 78.75 186 SER A CA 1
ATOM 1478 C C . SER A 1 186 ? 22.696 -5.037 -24.552 1.00 78.75 186 SER A C 1
ATOM 1480 O O . SER A 1 186 ? 23.700 -5.486 -25.111 1.00 78.75 186 SER A O 1
ATOM 1482 N N . ALA A 1 187 ? 21.696 -5.828 -24.148 1.00 77.88 187 ALA A N 1
ATOM 1483 C CA . ALA A 1 187 ? 21.679 -7.277 -24.322 1.00 77.88 187 ALA A CA 1
ATOM 1484 C C . ALA A 1 187 ? 21.486 -7.659 -25.795 1.00 77.88 187 ALA A C 1
ATOM 1486 O O . ALA A 1 187 ? 22.232 -8.498 -26.301 1.00 77.88 187 ALA A O 1
ATOM 1487 N N . ASP A 1 188 ? 20.573 -6.987 -26.496 1.00 77.88 188 ASP A N 1
ATOM 1488 C CA . ASP A 1 188 ? 20.352 -7.152 -27.935 1.00 77.88 188 ASP A CA 1
ATOM 1489 C C . ASP A 1 188 ? 21.588 -6.753 -28.738 1.00 77.88 188 ASP A C 1
ATOM 1491 O O . ASP A 1 188 ? 22.016 -7.481 -29.636 1.00 77.88 188 ASP A O 1
ATOM 1495 N N . SER A 1 189 ? 22.229 -5.642 -28.365 1.00 82.12 189 SER A N 1
ATOM 1496 C CA . SER A 1 189 ? 23.491 -5.208 -28.974 1.00 82.12 189 SER A CA 1
ATOM 1497 C C . SER A 1 189 ? 24.599 -6.255 -28.804 1.00 82.12 189 SER A C 1
ATOM 1499 O O . SER A 1 189 ? 25.363 -6.515 -29.737 1.00 82.12 189 SER A O 1
ATOM 1501 N N . LEU A 1 190 ? 24.680 -6.900 -27.634 1.00 83.00 190 LEU A N 1
ATOM 1502 C CA . LEU A 1 190 ? 25.643 -7.969 -27.358 1.00 83.00 190 LEU A CA 1
ATOM 1503 C C . LEU A 1 190 ? 25.315 -9.243 -28.148 1.00 83.00 190 LEU A C 1
ATOM 1505 O O . LEU A 1 190 ? 26.219 -9.866 -28.711 1.00 83.00 190 LEU A O 1
ATOM 1509 N N . LEU A 1 191 ? 24.034 -9.606 -28.239 1.00 82.00 191 LEU A N 1
ATOM 1510 C CA . LEU A 1 191 ? 23.565 -10.753 -29.014 1.00 82.00 191 LEU A CA 1
ATOM 1511 C C . LEU A 1 191 ? 23.852 -10.561 -30.513 1.00 82.00 191 LEU A C 1
ATOM 1513 O O . LEU A 1 191 ? 24.373 -11.465 -31.168 1.00 82.00 191 LEU A O 1
ATOM 1517 N N . ALA A 1 192 ? 23.596 -9.361 -31.041 1.00 80.56 192 ALA A N 1
ATOM 1518 C CA . ALA A 1 192 ? 23.897 -8.983 -32.418 1.00 80.56 192 ALA A CA 1
ATOM 1519 C C . ALA A 1 192 ? 25.408 -9.007 -32.706 1.00 80.56 192 ALA A C 1
ATOM 1521 O O . ALA A 1 192 ? 25.833 -9.528 -33.739 1.00 80.56 192 ALA A O 1
ATOM 1522 N N . ALA A 1 193 ? 26.238 -8.516 -31.779 1.00 80.00 193 ALA A N 1
ATOM 1523 C CA . ALA A 1 193 ? 27.694 -8.589 -31.901 1.00 80.00 193 ALA A CA 1
ATOM 1524 C C . ALA A 1 193 ? 28.212 -10.042 -31.888 1.00 80.00 193 ALA A C 1
ATOM 1526 O O . ALA A 1 193 ? 29.097 -10.396 -32.670 1.00 80.00 193 ALA A O 1
ATOM 1527 N N . ALA A 1 194 ? 27.638 -10.911 -31.050 1.00 80.56 194 ALA A N 1
ATOM 1528 C CA . ALA A 1 194 ? 27.973 -12.334 -31.010 1.00 80.56 194 ALA A CA 1
ATOM 1529 C C . ALA A 1 194 ? 27.533 -13.080 -32.287 1.00 80.56 194 ALA A C 1
ATOM 1531 O O . ALA A 1 194 ? 28.274 -13.924 -32.805 1.00 80.56 194 ALA A O 1
ATOM 1532 N N . ALA A 1 195 ? 26.366 -12.739 -32.842 1.00 79.44 195 ALA A N 1
ATOM 1533 C CA . ALA A 1 195 ? 25.885 -13.261 -34.121 1.00 79.44 195 ALA A CA 1
ATOM 1534 C C . ALA A 1 195 ? 26.791 -12.830 -35.291 1.00 79.44 195 ALA A C 1
ATOM 1536 O O . ALA A 1 195 ? 27.162 -13.650 -36.131 1.00 79.44 195 ALA A O 1
ATOM 1537 N N . ALA A 1 196 ? 27.233 -11.569 -35.309 1.00 77.44 196 ALA A N 1
ATOM 1538 C CA . ALA A 1 196 ? 28.170 -11.067 -36.314 1.00 77.44 196 ALA A CA 1
ATOM 1539 C C . ALA A 1 196 ? 29.546 -11.756 -36.239 1.00 77.44 196 ALA A C 1
ATOM 1541 O O . ALA A 1 196 ? 30.165 -12.015 -37.271 1.00 77.44 196 ALA A O 1
ATOM 1542 N N . HIS A 1 197 ? 30.012 -12.107 -35.035 1.00 67.44 197 HIS A N 1
ATOM 1543 C CA . HIS A 1 197 ? 31.261 -12.852 -34.848 1.00 67.44 197 HIS A CA 1
ATOM 1544 C C . HIS A 1 197 ? 31.163 -14.335 -35.237 1.00 67.44 197 HIS A C 1
ATOM 1546 O O . HIS A 1 197 ? 32.132 -14.898 -35.748 1.00 67.44 197 HIS A O 1
ATOM 1552 N N . SER A 1 198 ? 30.012 -14.972 -35.021 1.00 66.94 198 SER A N 1
ATOM 1553 C CA . SER A 1 198 ? 29.788 -16.385 -35.368 1.00 66.94 198 SER A CA 1
ATOM 1554 C C . SER A 1 198 ? 29.471 -16.599 -36.853 1.00 66.94 198 SER A C 1
ATOM 1556 O O . SER A 1 198 ? 29.824 -17.642 -37.399 1.00 66.94 198 SER A O 1
ATOM 1558 N N . ALA A 1 199 ? 28.936 -15.591 -37.550 1.00 59.75 199 ALA A N 1
ATOM 1559 C CA . ALA A 1 199 ? 28.710 -15.618 -39.000 1.00 59.75 199 ALA A CA 1
ATOM 1560 C C . ALA A 1 199 ? 30.003 -15.694 -39.852 1.00 59.75 199 ALA A C 1
ATOM 1562 O O . ALA A 1 199 ? 29.931 -15.889 -41.066 1.00 59.75 199 ALA A O 1
ATOM 1563 N N . GLY A 1 200 ? 31.188 -15.570 -39.238 1.00 55.03 200 GLY A N 1
ATOM 1564 C CA . GLY A 1 200 ? 32.494 -15.742 -39.891 1.00 55.03 200 GLY A CA 1
ATOM 1565 C C . GLY A 1 200 ? 32.988 -17.194 -40.016 1.00 55.03 200 GLY A C 1
ATOM 1566 O O . GLY A 1 200 ? 34.003 -17.428 -40.672 1.00 55.03 200 GLY A O 1
ATOM 1567 N N . LEU A 1 201 ? 32.301 -18.177 -39.423 1.00 54.59 201 LEU A N 1
ATOM 1568 C CA . LEU A 1 201 ? 32.642 -19.604 -39.507 1.00 54.59 201 LEU A CA 1
ATOM 1569 C C . LEU A 1 201 ? 31.454 -20.372 -40.110 1.00 54.59 201 LEU A C 1
ATOM 1571 O O . LEU A 1 201 ? 30.330 -20.281 -39.630 1.00 54.59 201 LEU A O 1
ATOM 1575 N N . ARG A 1 202 ? 31.698 -21.073 -41.225 1.00 45.34 202 ARG A N 1
ATOM 1576 C CA . ARG A 1 202 ? 30.674 -21.710 -42.079 1.00 45.34 202 ARG A CA 1
ATOM 1577 C C . ARG A 1 202 ? 29.777 -22.713 -41.314 1.00 45.34 202 ARG A C 1
ATOM 1579 O O . ARG A 1 202 ? 30.255 -23.341 -40.372 1.00 45.34 202 ARG A O 1
ATOM 1586 N N . PRO A 1 203 ? 28.519 -22.913 -41.759 1.00 52.62 203 PRO A N 1
ATOM 1587 C CA . PRO A 1 203 ? 27.531 -23.753 -41.089 1.00 52.62 203 PRO A CA 1
ATOM 1588 C C . PRO A 1 203 ? 27.585 -25.199 -41.593 1.00 52.62 203 PRO A C 1
ATOM 1590 O O . PRO A 1 203 ? 27.676 -25.404 -42.795 1.00 52.62 203 PRO A O 1
ATOM 1593 N N . ASP A 1 204 ? 27.463 -26.171 -40.690 1.00 37.88 204 ASP A N 1
ATOM 1594 C CA . ASP A 1 204 ? 26.946 -27.514 -40.988 1.00 37.88 204 ASP A CA 1
ATOM 1595 C C . ASP A 1 204 ? 26.494 -28.179 -39.677 1.00 37.88 204 ASP A C 1
ATOM 1597 O O . ASP A 1 204 ? 27.282 -28.831 -38.996 1.00 37.88 204 ASP A O 1
ATOM 1601 N N . THR A 1 205 ? 25.233 -27.972 -39.281 1.00 38.66 205 THR A N 1
ATOM 1602 C CA . THR A 1 205 ? 24.362 -28.980 -38.627 1.00 38.66 205 THR A CA 1
ATOM 1603 C C . THR A 1 205 ? 22.986 -28.379 -38.304 1.00 38.66 205 THR A C 1
ATOM 1605 O O . THR A 1 205 ? 22.918 -27.306 -37.706 1.00 38.66 205 THR A O 1
ATOM 1608 N N . PRO A 1 206 ? 21.869 -29.045 -38.654 1.00 55.28 206 PRO A N 1
ATOM 1609 C CA . PRO A 1 206 ? 20.544 -28.632 -38.219 1.00 55.28 206 PRO A CA 1
ATOM 1610 C C . PRO A 1 206 ? 20.239 -29.288 -36.869 1.00 55.28 206 PRO A C 1
ATOM 1612 O O . PRO A 1 206 ? 20.293 -30.510 -36.740 1.00 55.28 206 PRO A O 1
ATOM 1615 N N . SER A 1 207 ? 19.883 -28.501 -35.857 1.00 34.84 207 SER A N 1
ATOM 1616 C CA . SER A 1 207 ? 19.156 -29.050 -34.711 1.00 34.84 207 SER A CA 1
ATOM 1617 C C . SER A 1 207 ? 18.153 -28.044 -34.171 1.00 34.84 207 SER A C 1
ATOM 1619 O O . SER A 1 207 ? 18.470 -26.940 -33.743 1.00 34.84 207 SER A O 1
ATOM 1621 N N . SER A 1 208 ? 16.912 -28.482 -34.295 1.00 40.97 208 SER A N 1
ATOM 1622 C CA . SER A 1 208 ? 15.673 -27.963 -33.763 1.00 40.97 208 SER A CA 1
ATOM 1623 C C . SER A 1 208 ? 15.757 -27.665 -32.265 1.00 40.97 208 SER A C 1
ATOM 1625 O O . SER A 1 208 ? 16.289 -28.471 -31.503 1.00 40.97 208 SER A O 1
ATOM 1627 N N . THR A 1 209 ? 15.067 -26.614 -31.829 1.00 34.19 209 THR A N 1
ATOM 1628 C CA . THR A 1 209 ? 13.841 -26.671 -31.003 1.00 34.19 209 THR A CA 1
ATOM 1629 C C . THR A 1 209 ? 13.824 -25.478 -30.053 1.00 34.19 209 THR A C 1
ATOM 1631 O O . THR A 1 209 ? 14.643 -25.384 -29.142 1.00 34.19 209 THR A O 1
ATOM 1634 N N . ASP A 1 210 ? 12.839 -24.606 -30.260 1.00 46.62 210 ASP A N 1
ATOM 1635 C CA . ASP A 1 210 ? 12.303 -23.671 -29.275 1.00 46.62 210 ASP A CA 1
ATOM 1636 C C . ASP A 1 210 ? 12.059 -24.366 -27.931 1.00 46.62 210 ASP A C 1
ATOM 1638 O O . ASP A 1 210 ? 11.031 -25.014 -27.757 1.00 46.62 210 ASP A O 1
ATOM 1642 N N . GLN A 1 211 ? 12.975 -24.235 -26.974 1.00 41.22 211 GLN A N 1
ATOM 1643 C CA . GLN A 1 211 ? 12.685 -24.371 -25.543 1.00 41.22 211 GLN A CA 1
ATOM 1644 C C . GLN A 1 211 ? 13.673 -23.514 -24.752 1.00 41.22 211 GLN A C 1
ATOM 1646 O O . GLN A 1 211 ? 14.654 -24.013 -24.200 1.00 41.22 211 GLN A O 1
ATOM 1651 N N . GLN A 1 212 ? 13.420 -22.208 -24.676 1.00 39.50 212 GLN A N 1
ATOM 1652 C CA . GLN A 1 212 ? 14.146 -21.356 -23.740 1.00 39.50 212 GLN A CA 1
ATOM 1653 C C . GLN A 1 212 ? 13.420 -21.391 -22.393 1.00 39.50 212 GLN A C 1
ATOM 1655 O O . GLN A 1 212 ? 12.400 -20.746 -22.172 1.00 39.50 212 GLN A O 1
ATOM 1660 N N . SER A 1 213 ? 13.920 -22.267 -21.524 1.00 36.56 213 SER A N 1
ATOM 1661 C CA . SER A 1 213 ? 13.496 -22.391 -20.128 1.00 36.56 213 SER A CA 1
ATOM 1662 C C . SER A 1 213 ? 13.898 -21.133 -19.346 1.00 36.56 213 SER A C 1
ATOM 1664 O O . SER A 1 213 ? 14.954 -20.573 -19.650 1.00 36.56 213 SER A O 1
ATOM 1666 N N . PRO A 1 214 ? 13.145 -20.716 -18.312 1.00 43.94 214 PRO A N 1
ATOM 1667 C CA . PRO A 1 214 ? 13.563 -19.613 -17.458 1.00 43.94 214 PRO A CA 1
ATOM 1668 C C . PRO A 1 214 ? 14.819 -20.009 -16.672 1.00 43.94 214 PRO A C 1
ATOM 1670 O O . PRO A 1 214 ? 14.922 -21.112 -16.120 1.00 43.94 214 PRO A O 1
ATOM 1673 N N . ASP A 1 215 ? 15.799 -19.115 -16.634 1.00 45.56 215 ASP A N 1
ATOM 1674 C CA . ASP A 1 215 ? 17.004 -19.254 -15.837 1.00 45.56 215 ASP A CA 1
ATOM 1675 C C . ASP A 1 215 ? 16.672 -19.187 -14.336 1.00 45.56 215 ASP A C 1
ATOM 1677 O O . ASP A 1 215 ? 15.857 -18.401 -13.854 1.00 45.56 215 ASP A O 1
ATOM 1681 N N . ARG A 1 216 ? 17.320 -20.066 -13.558 1.00 44.75 216 ARG A N 1
ATOM 1682 C CA . ARG A 1 216 ? 17.106 -20.296 -12.110 1.00 44.75 216 ARG A CA 1
ATOM 1683 C C . ARG A 1 216 ? 17.400 -19.082 -11.203 1.00 44.75 216 ARG A C 1
ATOM 1685 O O . ARG A 1 216 ? 17.435 -19.223 -9.983 1.00 44.75 216 ARG A O 1
ATOM 1692 N N . ASN A 1 217 ? 17.645 -17.912 -11.781 1.00 47.09 217 ASN A N 1
ATOM 1693 C CA . ASN A 1 217 ? 18.000 -16.650 -11.133 1.00 47.09 217 ASN A CA 1
ATOM 1694 C C . ASN A 1 217 ? 16.837 -15.627 -11.123 1.00 47.09 217 ASN A C 1
ATOM 1696 O O . ASN A 1 217 ? 17.014 -14.537 -10.584 1.00 47.09 217 ASN A O 1
ATOM 1700 N N . GLY A 1 218 ? 15.65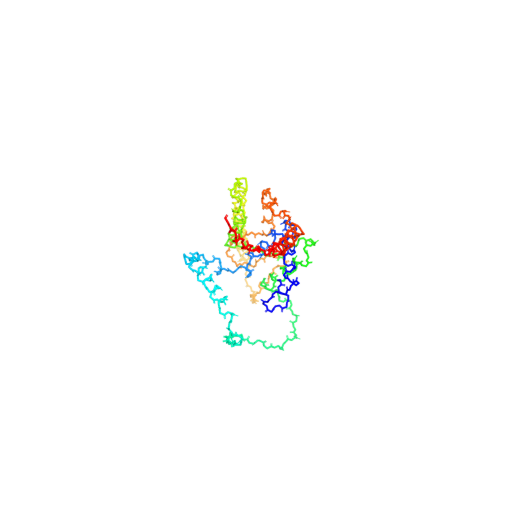6 -15.976 -11.654 1.00 44.53 218 GLY A N 1
ATOM 1701 C CA . GLY A 1 218 ? 14.473 -15.109 -11.623 1.00 44.53 218 GLY A CA 1
ATOM 1702 C C . GLY A 1 218 ? 14.447 -14.035 -12.713 1.00 44.53 218 GLY A C 1
ATOM 1703 O O . GLY A 1 218 ? 13.784 -13.012 -12.536 1.00 44.53 218 GLY A O 1
ATOM 1704 N N . ASN A 1 219 ? 15.157 -14.242 -13.822 1.00 46.66 219 ASN A N 1
ATOM 1705 C CA . ASN A 1 219 ? 14.991 -13.418 -15.013 1.00 46.66 219 ASN A CA 1
ATOM 1706 C C . ASN A 1 219 ? 13.634 -13.735 -15.674 1.00 46.66 219 ASN A C 1
ATOM 1708 O O . ASN A 1 219 ? 13.357 -14.899 -15.975 1.00 46.66 219 ASN A O 1
ATOM 1712 N N . PRO A 1 220 ? 12.764 -12.736 -15.910 1.00 48.62 220 PRO A N 1
ATOM 1713 C CA . PRO A 1 220 ? 11.655 -12.901 -16.836 1.00 48.62 220 PRO A CA 1
ATOM 1714 C C . PRO A 1 220 ? 12.240 -13.140 -18.229 1.00 48.62 220 PRO A C 1
ATOM 1716 O O . PRO A 1 220 ? 13.165 -12.437 -18.637 1.00 48.62 220 PRO A O 1
ATOM 1719 N N . GLY A 1 221 ? 11.728 -14.148 -18.937 1.00 41.19 221 GLY A N 1
ATOM 1720 C CA . GLY A 1 221 ? 12.062 -14.360 -20.340 1.00 41.19 221 GLY A CA 1
ATOM 1721 C C . GLY A 1 221 ? 11.830 -13.084 -21.149 1.00 41.19 221 GLY A C 1
ATOM 1722 O O . GLY A 1 221 ? 10.904 -12.326 -20.866 1.00 41.19 221 GLY A O 1
ATOM 1723 N N . VAL A 1 222 ? 12.701 -12.856 -22.132 1.00 46.69 222 VAL A N 1
ATOM 1724 C CA . VAL A 1 222 ? 12.624 -11.749 -23.091 1.00 46.69 222 VAL A CA 1
ATOM 1725 C C . VAL A 1 222 ? 11.237 -11.760 -23.732 1.00 46.69 222 VAL A C 1
ATOM 1727 O O . VAL A 1 222 ? 10.910 -12.670 -24.492 1.00 46.69 222 VAL A O 1
ATOM 1730 N N . GLY A 1 223 ? 10.403 -10.788 -23.376 1.00 43.47 223 GLY A N 1
ATOM 1731 C CA . GLY A 1 223 ? 9.044 -10.693 -23.891 1.00 43.47 223 GLY A CA 1
ATOM 1732 C C . GLY A 1 223 ? 8.069 -10.122 -22.878 1.00 43.47 223 GLY A C 1
ATOM 1733 O O . GLY A 1 223 ? 7.284 -10.873 -22.314 1.00 43.47 223 GLY A O 1
ATOM 1734 N N . LEU A 1 224 ? 8.129 -8.808 -22.668 1.00 47.75 224 LEU A N 1
ATOM 1735 C CA . LEU A 1 224 ? 7.010 -7.900 -22.382 1.00 47.75 224 LEU A CA 1
ATOM 1736 C C . LEU A 1 224 ? 7.615 -6.495 -22.269 1.00 47.75 224 LEU A C 1
ATOM 1738 O O . LEU A 1 224 ? 8.591 -6.319 -21.544 1.00 47.75 224 LEU A O 1
ATOM 1742 N N . ASP A 1 225 ? 7.057 -5.526 -23.004 1.00 50.78 225 ASP A N 1
ATOM 1743 C CA . ASP A 1 225 ? 7.462 -4.116 -22.955 1.00 50.78 225 ASP A CA 1
ATOM 1744 C C . ASP A 1 225 ? 7.767 -3.687 -21.513 1.00 50.78 225 ASP A C 1
ATOM 1746 O O . ASP A 1 225 ? 6.949 -3.965 -20.633 1.00 50.78 225 ASP A O 1
ATOM 1750 N N . PRO A 1 226 ? 8.877 -2.984 -21.234 1.00 61.44 226 PRO A N 1
ATOM 1751 C CA . PRO A 1 226 ? 9.216 -2.554 -19.885 1.00 61.44 226 PRO A CA 1
ATOM 1752 C C . PRO A 1 226 ? 8.138 -1.615 -19.349 1.00 61.44 226 PRO A C 1
ATOM 1754 O O . PRO A 1 226 ? 8.084 -0.409 -19.604 1.00 61.44 226 PRO A O 1
ATOM 1757 N N . HIS A 1 227 ? 7.226 -2.213 -18.605 1.00 80.06 227 HIS A N 1
ATOM 1758 C CA . HIS A 1 227 ? 6.090 -1.569 -17.990 1.00 80.06 227 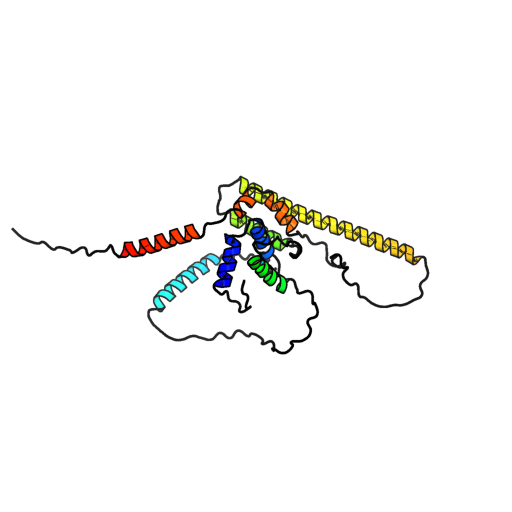HIS A CA 1
ATOM 1759 C C . HIS A 1 227 ? 6.513 -1.026 -16.624 1.00 80.06 227 HIS A C 1
ATOM 1761 O O . HIS A 1 227 ? 7.315 -1.632 -15.903 1.00 80.06 227 HIS A O 1
ATOM 1767 N N . TRP A 1 228 ? 5.990 0.154 -16.278 1.00 91.56 228 TRP A N 1
ATOM 1768 C CA . TRP A 1 228 ? 6.207 0.763 -14.966 1.00 91.56 228 TRP A CA 1
ATOM 1769 C C . TRP A 1 228 ? 5.861 -0.266 -13.890 1.00 91.56 228 TRP A C 1
ATOM 1771 O O . TRP A 1 228 ? 4.807 -0.901 -13.956 1.00 91.56 228 TRP A O 1
ATOM 1781 N N . SER A 1 229 ? 6.757 -0.463 -12.925 1.00 93.25 229 SER A N 1
ATOM 1782 C CA . SER A 1 229 ? 6.492 -1.357 -11.804 1.00 93.25 229 SER A CA 1
ATOM 1783 C C . SER A 1 229 ? 7.303 -0.986 -10.570 1.00 93.25 229 SER A C 1
ATOM 1785 O O . SER A 1 229 ? 8.407 -0.449 -10.677 1.00 93.25 229 SER A O 1
ATOM 1787 N N . ILE A 1 230 ? 6.766 -1.316 -9.397 1.00 94.81 230 ILE A N 1
ATOM 1788 C CA . ILE A 1 230 ? 7.451 -1.172 -8.108 1.00 94.81 230 ILE A CA 1
ATOM 1789 C C . ILE A 1 230 ? 7.348 -2.461 -7.294 1.00 94.81 230 ILE A C 1
ATOM 1791 O O . ILE A 1 230 ? 6.355 -3.182 -7.367 1.00 94.81 230 ILE A O 1
ATOM 1795 N N . THR A 1 231 ? 8.372 -2.751 -6.498 1.00 95.06 231 THR A N 1
ATOM 1796 C CA . THR A 1 231 ? 8.392 -3.867 -5.534 1.00 95.06 231 THR A CA 1
ATOM 1797 C C . THR A 1 231 ? 7.803 -3.453 -4.184 1.00 95.06 231 THR A C 1
ATOM 1799 O O . THR A 1 231 ? 7.767 -2.263 -3.853 1.00 95.06 231 THR A O 1
ATOM 1802 N N . VAL A 1 232 ? 7.382 -4.428 -3.370 1.00 95.50 232 VAL A N 1
ATOM 1803 C CA . VAL A 1 232 ? 6.924 -4.162 -1.997 1.00 95.50 232 VAL A CA 1
ATOM 1804 C C . VAL A 1 232 ? 8.051 -3.589 -1.131 1.00 95.50 232 VAL A C 1
ATOM 1806 O O . VAL A 1 232 ? 7.802 -2.743 -0.279 1.00 95.50 232 VAL A O 1
ATOM 1809 N N . GLU A 1 233 ? 9.304 -3.981 -1.372 1.00 95.56 233 GLU A N 1
ATOM 1810 C CA . GLU A 1 233 ? 10.478 -3.448 -0.683 1.00 95.56 233 GLU A CA 1
ATOM 1811 C C . GLU A 1 233 ? 10.663 -1.961 -0.966 1.00 95.56 233 GLU A C 1
ATOM 1813 O O . GLU A 1 233 ? 10.862 -1.188 -0.035 1.00 95.56 233 GLU A O 1
ATOM 1818 N N . GLN A 1 234 ? 10.577 -1.559 -2.237 1.00 95.88 234 GLN A N 1
ATOM 1819 C CA . GLN A 1 234 ? 10.655 -0.153 -2.635 1.00 95.88 234 GLN A CA 1
ATOM 1820 C C . GLN A 1 234 ? 9.512 0.652 -2.019 1.00 95.88 234 GLN A C 1
ATOM 1822 O O . GLN A 1 234 ? 9.752 1.707 -1.440 1.00 95.88 234 GLN A O 1
ATOM 1827 N N . PHE A 1 235 ? 8.290 0.118 -2.076 1.00 97.69 235 PHE A N 1
ATOM 1828 C CA . PHE A 1 235 ? 7.128 0.731 -1.444 1.00 97.69 235 PHE A CA 1
ATOM 1829 C C . PHE A 1 235 ? 7.345 0.958 0.059 1.00 97.69 235 PHE A C 1
ATOM 1831 O O . PHE A 1 235 ? 7.260 2.091 0.530 1.00 97.69 235 PHE A O 1
ATOM 1838 N N . LEU A 1 236 ? 7.685 -0.095 0.806 1.00 96.81 236 LEU A N 1
ATOM 1839 C CA . LEU A 1 236 ? 7.911 -0.013 2.249 1.00 96.81 236 LEU A CA 1
ATOM 1840 C C . LEU A 1 236 ? 9.075 0.921 2.583 1.00 96.81 236 LEU A C 1
ATOM 1842 O O . LEU A 1 236 ? 8.939 1.775 3.455 1.00 96.81 236 LEU A O 1
ATOM 1846 N N . ALA A 1 237 ? 10.199 0.789 1.876 1.00 96.44 237 ALA A N 1
ATOM 1847 C CA . ALA A 1 237 ? 11.385 1.599 2.113 1.00 96.44 237 ALA A CA 1
ATOM 1848 C C . ALA A 1 237 ? 11.106 3.090 1.921 1.00 96.44 237 ALA A C 1
ATOM 1850 O O . ALA A 1 237 ? 11.611 3.888 2.701 1.00 96.44 237 ALA A O 1
ATOM 1851 N N . THR A 1 238 ? 10.300 3.472 0.926 1.00 97.56 238 THR A N 1
ATOM 1852 C CA . THR A 1 238 ? 9.962 4.879 0.683 1.00 97.56 238 THR A CA 1
ATOM 1853 C C . THR A 1 238 ? 8.871 5.375 1.633 1.00 97.56 238 THR A C 1
ATOM 1855 O O . THR A 1 238 ? 9.034 6.438 2.230 1.00 97.56 238 THR A O 1
ATOM 1858 N N . VAL A 1 239 ? 7.790 4.615 1.846 1.00 97.00 239 VAL A N 1
ATOM 1859 C CA . VAL A 1 239 ? 6.669 5.050 2.702 1.00 97.00 239 VAL A CA 1
ATOM 1860 C C . VAL A 1 239 ? 7.092 5.220 4.157 1.00 97.00 239 VAL A C 1
ATOM 1862 O O . VAL A 1 239 ? 6.707 6.199 4.792 1.00 97.00 239 VAL A O 1
ATOM 1865 N N . LEU A 1 240 ? 7.938 4.327 4.671 1.00 95.81 240 LEU A N 1
ATOM 1866 C CA . LEU A 1 240 ? 8.417 4.394 6.054 1.00 95.81 240 LEU A CA 1
ATOM 1867 C C . LEU A 1 240 ? 9.349 5.590 6.324 1.00 95.81 240 LEU A C 1
ATOM 1869 O O . LEU A 1 240 ? 9.645 5.872 7.483 1.00 95.81 240 LEU A O 1
ATOM 1873 N N . THR A 1 241 ? 9.792 6.321 5.293 1.00 96.00 241 THR A N 1
ATOM 1874 C CA . THR A 1 241 ? 10.504 7.598 5.493 1.00 96.00 241 THR A CA 1
ATOM 1875 C C . THR A 1 241 ? 9.568 8.748 5.873 1.00 96.00 241 THR A C 1
ATOM 1877 O O . THR A 1 241 ? 10.010 9.720 6.487 1.00 96.00 241 THR A O 1
ATOM 1880 N N . GLY A 1 242 ? 8.274 8.640 5.556 1.00 93.19 242 GLY A N 1
ATOM 1881 C CA . GLY A 1 242 ? 7.263 9.629 5.918 1.00 93.19 242 GLY A CA 1
ATOM 1882 C C . GLY A 1 242 ? 6.775 9.451 7.334 1.00 93.19 242 GLY A C 1
ATOM 1883 O O . GLY A 1 242 ? 5.911 8.610 7.560 1.00 93.19 242 GLY A O 1
ATOM 1884 N N . GLN A 1 243 ? 7.260 10.282 8.257 1.00 92.94 243 GLN A N 1
ATOM 1885 C CA . GLN A 1 243 ? 6.855 10.222 9.665 1.00 92.94 243 GLN A CA 1
ATOM 1886 C C . GLN A 1 243 ? 5.330 10.231 9.862 1.00 92.94 243 GLN A C 1
ATOM 1888 O O . GLN A 1 243 ? 4.854 9.310 10.521 1.00 92.94 243 GLN A O 1
ATOM 1893 N N . PRO A 1 244 ? 4.539 11.130 9.235 1.00 92.12 244 PRO A N 1
ATOM 1894 C CA . PRO A 1 244 ? 3.092 11.138 9.464 1.00 92.12 244 PRO A CA 1
ATOM 1895 C C . PRO A 1 244 ? 2.402 9.851 8.988 1.00 92.12 244 PRO A C 1
ATOM 1897 O O . PRO A 1 244 ? 1.496 9.330 9.638 1.00 92.12 244 PRO A O 1
ATOM 1900 N N . ILE A 1 245 ? 2.879 9.276 7.877 1.00 92.81 245 ILE A N 1
ATOM 1901 C CA . ILE A 1 245 ? 2.338 8.020 7.349 1.00 92.81 245 ILE A CA 1
ATOM 1902 C C . ILE A 1 245 ? 2.734 6.848 8.251 1.00 92.81 245 ILE A C 1
ATOM 1904 O O . ILE A 1 245 ? 1.887 6.043 8.637 1.00 92.81 245 ILE A O 1
ATOM 1908 N N . ALA A 1 246 ? 4.011 6.761 8.624 1.00 93.25 246 ALA A N 1
ATOM 1909 C CA . ALA A 1 246 ? 4.516 5.726 9.518 1.00 93.25 246 ALA A CA 1
ATOM 1910 C C . ALA A 1 246 ? 3.799 5.760 10.878 1.00 93.25 246 ALA A C 1
ATOM 1912 O O . ALA A 1 246 ? 3.370 4.719 11.375 1.00 93.25 246 ALA A O 1
ATOM 1913 N N . GLU A 1 247 ? 3.602 6.949 11.447 1.00 91.38 247 GLU A N 1
ATOM 1914 C CA . GLU A 1 247 ? 2.918 7.146 12.722 1.00 91.38 247 GLU A CA 1
ATOM 1915 C C . GLU A 1 247 ? 1.450 6.712 12.667 1.00 91.38 247 GLU A C 1
ATOM 1917 O O . GLU A 1 247 ? 0.992 5.991 13.561 1.00 91.38 247 GLU A O 1
ATOM 1922 N N . PHE A 1 248 ? 0.728 7.060 11.600 1.00 90.38 248 PHE A N 1
ATOM 1923 C CA . PHE A 1 248 ? -0.648 6.607 11.399 1.00 90.38 248 PHE A CA 1
ATOM 1924 C C . PHE A 1 248 ? -0.743 5.080 11.345 1.00 90.38 248 PHE A C 1
ATOM 1926 O O . PHE A 1 248 ? -1.539 4.475 12.064 1.00 90.38 248 PHE A O 1
ATOM 1933 N N . PHE A 1 249 ? 0.114 4.425 10.556 1.00 91.00 249 PHE A N 1
ATOM 1934 C CA . PHE A 1 249 ? 0.124 2.963 10.468 1.00 91.00 249 PHE A CA 1
ATOM 1935 C C . PHE A 1 249 ? 0.700 2.285 11.719 1.00 91.00 249 PHE A C 1
ATOM 1937 O O . PHE A 1 249 ? 0.486 1.085 11.893 1.00 91.00 249 PHE A O 1
ATOM 1944 N N . SER A 1 250 ? 1.386 3.018 12.601 1.00 90.38 250 SER A N 1
ATOM 1945 C CA . SER A 1 250 ? 1.865 2.527 13.900 1.00 90.38 250 SER A CA 1
ATOM 1946 C C . SER A 1 250 ? 0.796 2.538 14.991 1.00 90.38 250 SER A C 1
ATOM 1948 O O . SER A 1 250 ? 0.914 1.803 15.970 1.00 90.38 250 SER A O 1
ATOM 1950 N N . HIS A 1 251 ? -0.249 3.355 14.835 1.00 84.62 251 HIS A N 1
ATOM 1951 C CA . HIS A 1 251 ? -1.269 3.510 15.861 1.00 84.62 251 HIS A CA 1
ATOM 1952 C C . HIS A 1 251 ? -2.106 2.237 15.993 1.00 84.62 251 HIS A C 1
ATOM 1954 O O . HIS A 1 251 ? -2.709 1.761 15.032 1.00 84.62 251 HIS A O 1
ATOM 1960 N N . ASN A 1 252 ? -2.187 1.686 17.201 1.00 77.94 252 ASN A N 1
ATOM 1961 C CA . ASN A 1 252 ? -3.052 0.547 17.495 1.00 77.94 252 ASN A CA 1
ATOM 1962 C C . ASN A 1 252 ? -4.292 1.044 18.232 1.00 77.94 252 ASN A C 1
ATOM 1964 O O . ASN A 1 252 ? -4.196 1.618 19.315 1.00 77.94 252 ASN A O 1
ATOM 1968 N N . THR A 1 253 ? -5.474 0.784 17.679 1.00 73.19 253 THR A N 1
ATOM 1969 C CA . THR A 1 253 ? -6.721 1.057 18.395 1.00 73.19 253 THR A CA 1
ATOM 1970 C C . THR A 1 253 ? -6.955 -0.019 19.450 1.00 73.19 253 THR A C 1
ATOM 1972 O O . THR A 1 253 ? -7.056 -1.208 19.139 1.00 73.19 253 THR A O 1
ATOM 1975 N N . SER A 1 254 ? -7.079 0.395 20.711 1.00 75.75 254 SER A N 1
ATOM 1976 C CA . SER A 1 254 ? -7.395 -0.516 21.809 1.00 75.75 254 SER A CA 1
ATOM 1977 C C . SER A 1 254 ? -8.818 -1.068 21.676 1.00 75.75 254 SER A C 1
ATOM 1979 O O . SER A 1 254 ? -9.812 -0.395 21.965 1.00 75.75 254 SER A O 1
ATOM 1981 N N . LEU A 1 255 ? -8.929 -2.335 21.270 1.00 76.38 255 LEU A N 1
ATOM 1982 C CA . LEU A 1 255 ? -10.219 -3.025 21.202 1.00 76.38 255 LEU A CA 1
ATOM 1983 C C . LEU A 1 255 ? -10.857 -3.178 22.590 1.00 76.38 255 LEU A C 1
ATOM 1985 O O . LEU A 1 255 ? -12.080 -3.131 22.709 1.00 76.38 255 LEU A O 1
ATOM 1989 N N . SER A 1 256 ? -10.055 -3.328 23.649 1.00 79.69 256 SER A N 1
ATOM 1990 C CA . SER A 1 256 ? -10.563 -3.471 25.019 1.00 79.69 256 SER A CA 1
ATOM 1991 C C . SER A 1 256 ? -11.267 -2.202 25.501 1.00 79.69 256 SER A C 1
ATOM 1993 O O . SER A 1 256 ? -12.328 -2.289 26.124 1.00 79.69 256 SER A O 1
ATOM 1995 N N . GLU A 1 257 ? -10.741 -1.027 25.158 1.00 81.31 257 GLU A N 1
ATOM 1996 C CA . GLU A 1 257 ? -11.371 0.259 25.456 1.00 81.31 257 GLU A CA 1
ATOM 1997 C C . GLU A 1 257 ? -12.687 0.421 24.686 1.00 81.31 257 GLU A C 1
ATOM 1999 O O . GLU A 1 257 ? -13.724 0.737 25.277 1.00 81.31 257 GLU A O 1
ATOM 2004 N N . GLY A 1 258 ? -12.685 0.097 23.388 1.00 80.19 258 GLY A N 1
ATOM 2005 C CA . GLY A 1 258 ? -13.889 0.108 22.554 1.00 80.19 258 GLY A CA 1
ATOM 2006 C C . GLY A 1 258 ? -14.987 -0.821 23.085 1.00 80.19 258 GLY A C 1
ATOM 2007 O O . GLY A 1 258 ? -16.145 -0.411 23.222 1.00 80.19 258 GLY A O 1
ATOM 2008 N N . ILE A 1 259 ? -14.625 -2.052 23.465 1.00 82.88 259 ILE A N 1
ATOM 2009 C CA . ILE A 1 259 ? -15.541 -3.025 24.079 1.00 82.88 259 ILE A CA 1
ATOM 2010 C C . ILE A 1 259 ? -16.058 -2.506 25.424 1.00 82.88 259 ILE A C 1
ATOM 2012 O O . ILE A 1 259 ? -17.255 -2.607 25.695 1.00 82.88 259 ILE A O 1
ATOM 2016 N N . THR A 1 260 ? -15.197 -1.922 26.259 1.00 86.75 260 THR A N 1
ATOM 2017 C CA . THR A 1 260 ? -15.593 -1.360 27.561 1.00 86.75 260 THR A CA 1
ATOM 2018 C C . THR A 1 260 ? -16.598 -0.224 27.382 1.00 86.75 260 THR A C 1
ATOM 2020 O O . THR A 1 260 ? -17.655 -0.221 28.018 1.00 86.75 260 THR A O 1
ATOM 2023 N N . ARG A 1 261 ? -16.344 0.684 26.435 1.00 84.12 261 ARG A N 1
ATOM 2024 C CA . ARG A 1 261 ? -17.258 1.775 26.072 1.00 84.12 261 ARG A CA 1
ATOM 2025 C C . ARG A 1 261 ? -18.597 1.251 25.544 1.00 84.12 261 ARG A C 1
ATOM 2027 O O . ARG A 1 261 ? -19.653 1.771 25.913 1.00 84.12 261 AR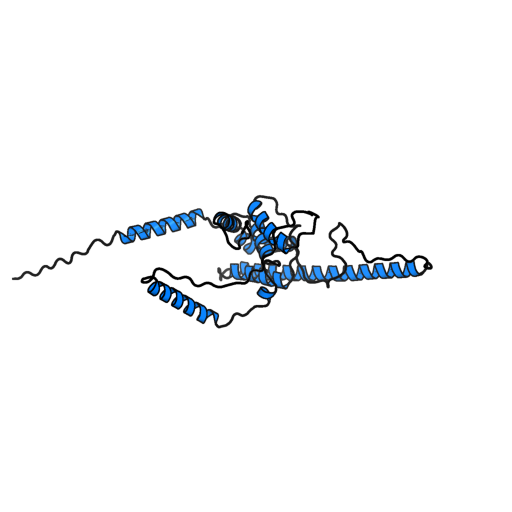G A O 1
ATOM 2034 N N . LEU A 1 262 ? -18.586 0.201 24.721 1.00 81.06 262 LEU A N 1
ATOM 2035 C CA . LEU A 1 262 ? -19.800 -0.459 24.224 1.00 81.06 262 LEU A CA 1
ATOM 2036 C C . LEU A 1 262 ? -20.594 -1.145 25.342 1.00 81.06 262 LEU A C 1
ATOM 2038 O O . LEU A 1 262 ? -21.820 -1.007 25.387 1.00 81.06 262 LEU A O 1
ATOM 2042 N N . ARG A 1 263 ? -19.920 -1.843 26.264 1.00 83.00 263 ARG A N 1
ATOM 2043 C CA . ARG A 1 263 ? -20.552 -2.449 27.447 1.00 83.00 263 ARG A CA 1
ATOM 2044 C C . ARG A 1 263 ? -21.194 -1.382 28.329 1.00 83.00 263 ARG A C 1
ATOM 2046 O O . ARG A 1 263 ? -22.357 -1.540 28.686 1.00 83.00 263 ARG A O 1
ATOM 2053 N N . GLY A 1 264 ? -20.498 -0.272 28.586 1.00 79.06 264 GLY A N 1
ATOM 2054 C CA . GLY A 1 264 ? -21.044 0.876 29.317 1.00 79.06 264 GLY A CA 1
ATOM 2055 C C . GLY A 1 264 ? -22.278 1.478 28.638 1.00 79.06 264 GLY A C 1
ATOM 2056 O O . GLY A 1 264 ? -23.293 1.708 29.286 1.00 79.06 264 GLY A O 1
ATOM 2057 N N . ARG A 1 265 ? -22.261 1.635 27.307 1.00 80.00 265 ARG A N 1
ATOM 2058 C CA . ARG A 1 265 ? -23.436 2.088 26.534 1.00 80.00 265 ARG A CA 1
ATOM 2059 C C . ARG A 1 265 ? -24.621 1.124 26.606 1.00 80.00 265 ARG A C 1
ATOM 2061 O O . ARG A 1 265 ? -25.763 1.577 26.625 1.00 80.00 265 ARG A O 1
ATOM 2068 N N . ARG A 1 266 ? -24.386 -0.192 26.591 1.00 72.81 266 ARG A N 1
ATOM 2069 C CA . ARG A 1 266 ? -25.459 -1.191 26.760 1.00 72.81 266 ARG A CA 1
ATOM 2070 C C . ARG A 1 266 ? -26.040 -1.137 28.172 1.00 72.81 266 ARG A C 1
ATOM 2072 O O . ARG A 1 266 ? -27.256 -1.115 28.312 1.00 72.81 266 ARG A O 1
ATOM 2079 N N . PHE A 1 267 ? -25.183 -1.042 29.184 1.00 73.75 267 PHE A N 1
ATOM 2080 C CA . PHE A 1 267 ? -25.593 -0.914 30.580 1.00 73.75 267 PHE A CA 1
ATOM 2081 C C . PHE A 1 267 ? -26.417 0.361 30.825 1.00 73.75 267 PHE A C 1
ATOM 2083 O O . PHE A 1 267 ? -27.505 0.289 31.384 1.00 73.75 267 PHE A O 1
ATOM 2090 N N . ASN A 1 268 ? -25.975 1.509 30.302 1.00 68.12 268 ASN A N 1
ATOM 2091 C CA . ASN A 1 268 ? -26.710 2.772 30.430 1.00 68.12 268 ASN A CA 1
ATOM 2092 C C . ASN A 1 268 ? -28.057 2.757 29.692 1.00 68.12 268 ASN A C 1
ATOM 2094 O O . ASN A 1 268 ? -29.026 3.314 30.197 1.00 68.12 268 ASN A O 1
ATOM 2098 N N . ARG A 1 269 ? -28.154 2.095 28.528 1.00 68.38 269 ARG A N 1
ATOM 2099 C CA . ARG A 1 269 ? -29.442 1.915 27.831 1.00 68.38 269 ARG A CA 1
ATOM 2100 C C . ARG A 1 269 ? -30.424 1.060 28.631 1.00 68.38 269 ARG A C 1
ATOM 2102 O O . ARG A 1 269 ? -31.600 1.391 28.670 1.00 68.38 269 ARG A O 1
ATOM 2109 N N . LEU A 1 270 ? -29.948 -0.004 29.276 1.00 60.75 270 LEU A N 1
ATOM 2110 C CA . LEU A 1 270 ? -30.790 -0.860 30.118 1.00 60.75 270 LEU A CA 1
ATOM 2111 C C . LEU A 1 270 ? -31.280 -0.114 31.367 1.00 60.75 270 LEU A C 1
ATOM 2113 O O . LEU A 1 270 ? -32.462 -0.186 31.684 1.00 60.75 270 LEU A O 1
ATOM 2117 N N . ASN A 1 271 ? -30.411 0.668 32.012 1.00 59.00 271 ASN A N 1
ATOM 2118 C CA . ASN A 1 271 ? -30.779 1.412 33.221 1.00 59.00 271 ASN A CA 1
ATOM 2119 C C . ASN A 1 271 ? -31.656 2.643 32.936 1.00 59.00 271 ASN A C 1
ATOM 2121 O O . ASN A 1 271 ? -32.474 3.018 33.769 1.00 59.00 271 ASN A O 1
ATOM 2125 N N . SER A 1 272 ? -31.539 3.248 31.750 1.00 54.69 272 SER A N 1
ATOM 2126 C CA . SER A 1 272 ? -32.398 4.365 31.336 1.00 54.69 272 SER A CA 1
ATOM 2127 C C . SER A 1 272 ? -33.854 3.949 31.087 1.00 54.69 272 SER A C 1
ATOM 2129 O O . SER A 1 272 ? -34.733 4.805 31.126 1.00 54.69 272 SER A O 1
ATOM 2131 N N . LEU A 1 273 ? -34.122 2.666 30.816 1.00 53.09 273 LEU A N 1
ATOM 2132 C CA . LEU A 1 273 ? -35.481 2.149 30.610 1.00 53.09 273 LEU A CA 1
ATOM 2133 C C . LEU A 1 273 ? -36.184 1.804 31.933 1.00 53.09 273 LEU A C 1
ATOM 2135 O O . LEU A 1 273 ? -37.412 1.815 31.990 1.00 53.09 273 LEU A O 1
ATOM 2139 N N . SER A 1 274 ? -35.430 1.547 33.004 1.00 55.97 274 SER A N 1
ATOM 2140 C CA . SER A 1 274 ? -35.971 1.225 34.331 1.00 55.97 274 SER A CA 1
ATOM 2141 C C . SER A 1 274 ? -36.433 2.437 35.155 1.00 55.97 274 SER A C 1
ATOM 2143 O O . SER A 1 274 ? -37.157 2.242 36.127 1.00 55.97 274 SER A O 1
ATOM 2145 N N . ASP A 1 275 ? -36.088 3.671 34.764 1.00 47.72 275 ASP A N 1
ATOM 2146 C CA . ASP A 1 275 ? -36.406 4.891 35.535 1.00 47.72 275 ASP A CA 1
ATOM 2147 C C . ASP A 1 275 ? -37.742 5.568 35.169 1.00 47.72 275 ASP A C 1
ATOM 2149 O O . ASP A 1 275 ? -38.111 6.588 35.754 1.00 47.72 275 ASP A O 1
ATOM 2153 N N . THR A 1 276 ? -38.544 4.992 34.268 1.00 48.75 276 THR A N 1
ATOM 2154 C CA . THR A 1 276 ? -39.906 5.496 34.003 1.00 48.75 276 THR A CA 1
ATOM 2155 C C . THR A 1 276 ? -40.914 4.940 35.016 1.00 48.75 276 THR A C 1
ATOM 2157 O O . THR A 1 276 ? -41.838 4.196 34.695 1.00 48.75 276 THR A O 1
ATOM 2160 N N . SER A 1 277 ? -40.749 5.308 36.288 1.00 42.16 277 SER A N 1
ATOM 2161 C CA . SER A 1 277 ? -41.780 5.064 37.300 1.00 42.16 277 SER A CA 1
ATOM 2162 C C . SER A 1 277 ? -42.926 6.077 37.146 1.00 42.16 277 SER A C 1
ATOM 2164 O O . SER A 1 277 ? -42.781 7.275 37.368 1.00 42.16 277 SER A O 1
ATOM 2166 N N . PHE A 1 278 ? -44.067 5.554 36.688 1.00 44.34 278 PHE A N 1
ATOM 2167 C CA . PHE A 1 278 ? -45.422 6.114 36.684 1.00 44.34 278 PHE A CA 1
ATOM 2168 C C . PHE A 1 278 ? -45.619 7.449 37.428 1.00 44.34 278 PHE A C 1
ATOM 2170 O O . PHE A 1 278 ? -45.780 7.492 38.651 1.00 44.34 278 PHE A O 1
ATOM 2177 N N . THR A 1 279 ? -45.772 8.537 36.670 1.00 43.62 279 THR A N 1
ATOM 2178 C CA . THR A 1 279 ? -46.380 9.779 37.161 1.00 43.62 279 THR A CA 1
ATOM 2179 C C . THR A 1 279 ? -47.871 9.520 37.401 1.00 43.62 279 THR A C 1
ATOM 2181 O O . THR A 1 279 ? -48.700 9.586 36.494 1.00 43.62 279 THR A O 1
ATOM 2184 N N . LYS A 1 280 ? -48.237 9.165 38.636 1.00 43.53 280 LYS A N 1
ATOM 2185 C CA . LYS A 1 280 ? -49.639 9.054 39.048 1.00 43.53 280 LYS A CA 1
ATOM 2186 C C . LYS A 1 280 ? -50.243 10.462 39.082 1.00 43.53 280 LYS A C 1
ATOM 2188 O O . LYS A 1 280 ? -50.020 11.208 40.030 1.00 43.53 280 LYS A O 1
ATOM 2193 N N . MET A 1 281 ? -51.008 10.809 38.044 1.00 49.66 281 MET A N 1
ATOM 2194 C CA . MET A 1 281 ? -51.927 11.954 38.018 1.00 49.66 281 MET A CA 1
ATOM 2195 C C . MET A 1 281 ? -52.896 11.857 39.207 1.00 49.66 281 MET A C 1
ATOM 2197 O O . MET A 1 281 ? -53.893 11.135 39.171 1.00 49.66 281 MET A O 1
ATOM 2201 N N . GLY A 1 282 ? -52.564 12.550 40.295 1.00 40.50 282 GLY A N 1
ATOM 2202 C CA . GLY A 1 282 ? -53.407 12.716 41.472 1.00 40.50 282 GLY A CA 1
ATOM 2203 C C . GLY A 1 282 ? -54.390 13.855 41.247 1.00 40.50 282 GLY A C 1
ATOM 2204 O O . GLY A 1 282 ? -54.081 15.011 41.515 1.00 40.50 282 GLY A O 1
ATOM 2205 N N . ASN A 1 283 ? -55.569 13.508 40.739 1.00 48.81 283 ASN A N 1
ATOM 2206 C CA . ASN A 1 283 ? -56.729 14.382 40.635 1.00 48.81 283 ASN A CA 1
ATOM 2207 C C . ASN A 1 283 ? -57.175 14.828 42.045 1.00 48.81 283 ASN A C 1
ATOM 2209 O O . ASN A 1 283 ? -57.486 13.984 42.887 1.00 48.81 283 ASN A O 1
ATOM 2213 N N . GLY A 1 284 ? -57.204 16.136 42.304 1.00 40.75 284 GLY A N 1
ATOM 2214 C CA . GLY A 1 284 ? -57.507 16.720 43.614 1.00 40.75 284 GLY A CA 1
ATOM 2215 C C . GLY A 1 284 ? -58.477 17.892 43.519 1.00 40.75 284 GLY A C 1
ATOM 2216 O O . GLY A 1 284 ? -58.139 19.005 43.898 1.00 40.75 284 GLY A O 1
ATOM 2217 N N . ASN A 1 285 ? -59.678 17.640 42.996 1.00 49.00 285 ASN A N 1
ATOM 2218 C CA . ASN A 1 285 ? -60.804 18.571 43.037 1.00 49.00 285 ASN A CA 1
ATOM 2219 C C . ASN A 1 285 ? -61.566 18.436 44.372 1.00 49.00 285 ASN A C 1
ATOM 2221 O O . ASN A 1 285 ? -62.274 17.448 44.555 1.00 49.00 285 ASN A O 1
ATOM 2225 N N . LYS A 1 286 ? -61.433 19.418 45.273 1.00 47.56 286 LYS A N 1
ATOM 2226 C CA . LYS A 1 286 ? -62.388 19.824 46.334 1.00 47.56 286 LYS A CA 1
ATOM 2227 C C . LYS A 1 286 ? -62.034 21.288 46.660 1.00 47.56 286 LYS A C 1
ATOM 2229 O O . LYS A 1 286 ? -60.876 21.550 46.941 1.00 47.56 286 LYS A O 1
ATOM 2234 N N . GLY A 1 287 ? -62.884 22.305 46.564 1.00 53.34 287 GLY A N 1
ATOM 2235 C CA . GLY A 1 287 ? -64.313 22.355 46.834 1.00 53.34 287 GLY A CA 1
ATOM 2236 C C . GLY A 1 287 ? -64.535 22.966 48.219 1.00 53.34 287 GLY A C 1
ATOM 2237 O O . GLY A 1 287 ? -64.749 22.194 49.144 1.00 53.34 287 GLY A O 1
ATOM 2238 N N . THR A 1 288 ? -64.429 24.298 48.323 1.00 48.62 288 THR A N 1
ATOM 2239 C CA . THR A 1 288 ? -65.212 25.250 49.152 1.00 48.62 288 THR A CA 1
ATOM 2240 C C . THR A 1 288 ? -64.727 26.660 48.863 1.00 48.62 288 THR A C 1
ATOM 2242 O O . THR A 1 288 ? -63.493 26.853 48.951 1.00 48.62 288 THR A O 1
#

pLDDT: mean 70.47, std 20.76, range [28.64, 97.69]

Organism: NCBI:txid61472

Foldseek 3Di:
DPPVPPPDDDPVNVVLVVCQQFPFALLLNLVVLLLCLDPPNPPVVNLVPPPPPVCPVVVVVVVVVVVVVVVVVVVDDDDDDDDDDDDDDDDDPDDPDDPDDDPPPVHVVSVVVVVCCSVQSVHDDDQPSRDWDFDSSLVVSLVVLVVVCVVPVPDPLVVVLSVVLSVVLQVVLVVQLVVVVVVVVVVVVVVVVVVVVVVVDDDDDDDDDDDDDDDPPPDDPPDDRSGRIDGSCRSSVSQCVRPVSSVVSRDRDPPVVVVVVVVVVVVVVVVVVVPPDDPPPDDDDDDD

Sequence (288 aa):
MDRNCDGLLNFRELAAALGMTCTADMTQRLKLLYTLHLPPLLSSAEIESPTRSENGTEVATDAADFFNSMEQSVSSLESVAPHIEENCLMRDPDDRSYAYSREQSWEVRSMGSLRSMVESRDSRLDLKSVPKMDQPHFIMLWKTIYDLFQAQPEDQETFHAIATIGTLLLQLGDVGKRFYLEREESADSLLAAAAAHSAGLRPDTPSSTDQQSPDRNGNPGVGLDPHWSITVEQFLATVLTGQPIAEFFSHNTSLSEGITRLRGRRFNRLNSLSDTSFTKMGNGNKGT

Radius of gyration: 30.01 Å; chains: 1; bounding box: 98×63×91 Å

Secondary structure (DSSP, 8-state):
--SS-SS---HHHHHHHHHHHHHS-HHHHHHHHHHHTSTTTS-HHHHH-----TTHHHHHHHHHHHHHHHHHHTTS----------------------------HHHHHHHHHHHHHHHTTTS----TTSPPEEHHHHHHHHHHHHHHHTT-TT-HHHHHHHHHHHHHHHHHHHHHHHHHHHHHHHHHHHHHHHHHHHTTS-----------PPPTTTPPPS-S----EE-HHHHHHHHTT-HHHHHHHHPPP-HHHHHHHHHHHHHHHHHHHHT-------------